Protein AF-A0A3G9G9C0-F1 (afdb_monomer)

Foldseek 3Di:
DDDDDDFAAEEEECLLVLVDDDPDDVDTPQVLVLLLLLVLLPHQYYEYEDAPPCPRAHLVSLLSSLVSCVVSVGFYEYEYALDPVRLVSCVVSLGQEYEHFDHDDSVDDDFRADPCVVCVVSVVVSCVVCVPGNYHYEYEHALDPVRLVSCLVSVNQEYEYACQLQQVQCPDLPLLSNQVSFVSNLVSLVVSVVSNHAYEYEHQDDLQRLLQVSLSVSHRYYYHYPNLVVVCVVPNSSNSSNSSVVSNVCRCHDCNPLVNLLVVQLVLLVPDDDDPCNVLSNVCSVPPSSPDDPPLSVSSCSCSVDDVVVLVCQLPPPDHPPSCCPRPSSVSSNVPPDPPDDPDPPDDDD

Secondary structure (DSSP, 8-state):
---S----EEEEE-TTTTTSPPSSTT----HHHHHHHHHHTT-SEEEEE--S-TTSS-HHHHHHHHHHHHHTT-EEEEEE-S-HHHHHHHHHTT-SEEEE-----TTS-------HHHHHHHHHHHHHHTTTS--EEEEEE-S-HHHHHHHHHTT--EEEEE-HHHHHHHHSS-HHHHHHHHHHHHHHHHHHHHTT-EEEEESS--HHHHHHHHHTS--SEEEE-GGGHHHHHHH-HHHHHHHHHHHHHTTTSGGGSHHHHHHHHHHHHHTS-S-TTHHHHHHHHHHTGGG--TTHHHHHHHHHHS-HHHHHHHHH-SS--TTGGG-HHHHHHHHT------PPP-----

Mean predicted aligned error: 6.78 Å

Organism: NCBI:txid78587

Solvent-accessible surface area (backbone atoms only — not comparable to full-atom values): 19208 Å² total; per-residue (Å²): 133,85,74,83,87,70,74,67,40,39,28,41,35,50,55,57,57,48,68,48,78,39,93,50,93,91,44,66,65,63,55,35,62,50,42,51,34,39,42,75,14,62,35,52,23,40,29,42,64,62,46,91,72,62,84,62,64,51,74,66,48,51,53,46,30,35,50,50,22,57,77,69,74,34,37,29,31,36,34,27,39,74,49,67,66,52,49,50,51,43,57,75,61,63,33,43,29,40,34,37,25,42,87,54,55,90,94,47,97,63,81,41,42,43,63,55,90,86,40,45,75,44,51,53,49,51,51,60,74,42,64,90,48,90,42,47,66,28,42,24,25,54,82,43,69,68,51,51,54,48,32,57,76,70,70,51,48,35,33,26,33,45,29,47,66,43,32,57,26,61,74,40,90,49,60,50,56,25,36,52,43,46,44,49,51,57,50,50,32,48,52,40,45,76,72,65,26,48,34,30,38,33,37,68,58,48,60,75,53,41,23,65,54,45,50,67,70,42,45,53,33,39,45,44,35,66,64,48,47,70,48,20,73,74,66,34,53,27,55,38,38,31,50,42,48,50,36,41,71,38,30,55,35,74,78,50,14,66,69,48,48,45,48,54,50,40,51,53,55,70,70,51,69,98,51,101,52,44,72,59,50,53,47,40,47,71,75,48,43,84,76,51,49,81,50,51,38,58,44,47,53,55,53,65,73,44,63,63,68,59,50,48,50,56,50,68,39,92,74,64,60,74,65,50,61,72,35,60,65,49,43,51,59,48,70,65,57,73,94,81,72,81,77,74,79,82,75,83,76,133

Radius of gyration: 24.32 Å; Cα contacts (8 Å, |Δi|>4): 537; chains: 1; bounding box: 68×65×72 Å

Structure (mmCIF, N/CA/C/O backbone):
data_AF-A0A3G9G9C0-F1
#
_entry.id   AF-A0A3G9G9C0-F1
#
loop_
_atom_site.group_PDB
_atom_site.id
_atom_site.type_symbol
_atom_site.label_atom_id
_atom_site.label_alt_id
_atom_site.label_comp_id
_atom_site.label_asym_id
_atom_site.label_entity_id
_atom_site.label_seq_id
_atom_site.pdbx_PDB_ins_code
_atom_site.Cartn_x
_atom_site.Cartn_y
_atom_site.Cartn_z
_atom_site.occupancy
_atom_site.B_iso_or_equiv
_atom_site.auth_seq_id
_atom_site.auth_comp_id
_atom_site.auth_asym_id
_atom_site.auth_atom_id
_atom_site.pdbx_PDB_model_num
ATOM 1 N N . MET A 1 1 ? -22.686 -6.963 1.842 1.00 27.16 1 MET A N 1
ATOM 2 C CA . MET A 1 1 ? -22.403 -6.788 0.399 1.00 27.16 1 MET A CA 1
ATOM 3 C C . MET A 1 1 ? -21.892 -5.370 0.196 1.00 27.16 1 MET A C 1
ATOM 5 O O . MET A 1 1 ? -22.683 -4.443 0.259 1.00 27.16 1 MET A O 1
ATOM 9 N N . LEU A 1 2 ? -20.578 -5.187 0.050 1.00 35.69 2 LEU A N 1
ATOM 10 C CA . LEU A 1 2 ? -19.998 -3.887 -0.306 1.00 35.69 2 LEU A CA 1
ATOM 11 C C . LEU A 1 2 ? -20.370 -3.577 -1.767 1.00 35.69 2 LEU A C 1
ATOM 13 O O . LEU A 1 2 ? -20.252 -4.456 -2.622 1.00 35.69 2 LEU A O 1
ATOM 17 N N . GLY A 1 3 ? -20.880 -2.369 -2.018 1.00 30.88 3 GLY A N 1
ATOM 18 C CA . GLY A 1 3 ? -21.363 -1.898 -3.320 1.00 30.88 3 GLY A CA 1
ATOM 19 C C . GLY A 1 3 ? -20.301 -1.874 -4.438 1.00 30.88 3 GLY A C 1
ATOM 20 O O . GLY A 1 3 ? -19.167 -2.321 -4.245 1.00 30.88 3 GLY A O 1
ATOM 21 N N . PRO A 1 4 ? -20.660 -1.385 -5.642 1.00 34.81 4 PRO A N 1
ATOM 22 C CA . PRO A 1 4 ? -19.834 -1.505 -6.841 1.00 34.81 4 PRO A CA 1
ATOM 23 C C . PRO A 1 4 ? -18.452 -0.869 -6.644 1.00 34.81 4 PRO A C 1
ATOM 25 O O . PRO A 1 4 ? -18.321 0.188 -6.037 1.00 34.81 4 PRO A O 1
ATOM 28 N N . LYS A 1 5 ? -17.430 -1.561 -7.168 1.00 42.38 5 LYS A N 1
ATOM 29 C CA . LYS A 1 5 ? -15.985 -1.297 -7.045 1.00 42.38 5 LYS A CA 1
ATOM 30 C C . LYS A 1 5 ? -15.624 0.200 -7.046 1.00 42.38 5 LYS A C 1
ATOM 32 O O . LYS A 1 5 ? -15.360 0.777 -8.100 1.00 42.38 5 LYS A O 1
ATOM 37 N N . THR A 1 6 ? -15.499 0.789 -5.862 1.00 59.97 6 THR A N 1
ATOM 38 C CA . THR A 1 6 ? -14.667 1.974 -5.649 1.00 59.97 6 THR A CA 1
ATOM 39 C C . THR A 1 6 ? -13.199 1.532 -5.700 1.00 59.97 6 THR A C 1
ATOM 41 O O . THR A 1 6 ? -12.865 0.397 -5.346 1.00 59.97 6 THR A O 1
ATOM 44 N N . GLY A 1 7 ? -12.324 2.368 -6.268 1.00 73.88 7 GLY A N 1
ATOM 45 C CA . GLY A 1 7 ? -10.889 2.078 -6.377 1.00 73.88 7 GLY A CA 1
ATOM 46 C C . GLY A 1 7 ? -10.222 1.862 -5.009 1.00 73.88 7 GLY A C 1
ATOM 47 O O . GLY A 1 7 ? -10.878 1.984 -3.975 1.00 73.88 7 GLY A O 1
ATOM 48 N N . PRO A 1 8 ? -8.918 1.544 -4.966 1.00 89.25 8 PRO A N 1
ATOM 49 C CA . PRO A 1 8 ? -8.231 1.333 -3.698 1.00 89.25 8 PRO A CA 1
ATOM 50 C C . PRO A 1 8 ? -8.322 2.579 -2.804 1.00 89.25 8 PRO A C 1
ATOM 52 O O . PRO A 1 8 ? -8.108 3.710 -3.263 1.00 89.25 8 PRO A O 1
ATOM 55 N N . ARG A 1 9 ? -8.633 2.358 -1.528 1.00 95.12 9 ARG A N 1
ATOM 56 C CA . ARG A 1 9 ? -8.743 3.384 -0.484 1.00 95.12 9 ARG A CA 1
ATOM 57 C C . ARG A 1 9 ? -7.366 3.750 0.064 1.00 95.12 9 ARG A C 1
ATOM 59 O O . ARG A 1 9 ? -6.438 2.942 0.010 1.00 95.12 9 ARG A O 1
ATOM 66 N N . LEU A 1 10 ? -7.234 4.944 0.614 1.00 96.88 10 LEU A N 1
ATOM 67 C CA . LEU A 1 10 ? -6.046 5.425 1.306 1.00 96.88 10 LEU A CA 1
ATOM 68 C C . LEU A 1 10 ? -6.427 5.808 2.734 1.00 96.88 10 LEU A C 1
ATOM 70 O O . LEU A 1 10 ? -7.354 6.590 2.930 1.00 96.88 10 LEU A O 1
ATOM 74 N N . ALA A 1 11 ? -5.680 5.308 3.713 1.00 97.19 11 ALA A N 1
ATOM 75 C CA . ALA A 1 11 ? -5.666 5.883 5.049 1.00 97.19 11 ALA A CA 1
ATOM 76 C C . ALA A 1 11 ? -4.267 6.395 5.382 1.00 97.19 11 ALA A C 1
ATOM 78 O O . ALA A 1 11 ? -3.264 5.778 5.005 1.00 97.19 11 ALA A O 1
ATOM 79 N N . VAL A 1 12 ? -4.198 7.528 6.079 1.00 96.56 12 VAL A N 1
ATOM 80 C CA . VAL A 1 12 ? -2.926 8.179 6.411 1.00 96.56 12 VAL A CA 1
ATOM 81 C C . VAL A 1 12 ? -2.714 8.182 7.915 1.00 96.56 12 VAL A C 1
ATOM 83 O O . VAL A 1 12 ? -3.573 8.637 8.662 1.00 96.56 12 VAL A O 1
ATOM 86 N N . SER A 1 13 ? -1.567 7.669 8.353 1.00 93.38 13 SER A N 1
ATOM 87 C CA . SER A 1 13 ? -1.166 7.668 9.754 1.00 93.38 13 SER A CA 1
ATOM 88 C C . SER A 1 13 ? -0.512 8.988 10.149 1.00 93.38 13 SER A C 1
ATOM 90 O O . SER A 1 13 ? 0.423 9.439 9.481 1.00 93.38 13 SER A O 1
ATOM 92 N N . LEU A 1 14 ? -0.981 9.574 11.254 1.00 91.56 14 LEU A N 1
ATOM 93 C CA . LEU A 1 14 ? -0.438 10.811 11.835 1.00 91.56 14 LEU A CA 1
ATOM 94 C C . LEU A 1 14 ? 0.584 10.560 12.955 1.00 91.56 14 LEU A C 1
ATOM 96 O O . LEU A 1 14 ? 1.112 11.510 13.524 1.00 91.56 14 LEU A O 1
ATOM 100 N N . GLU A 1 15 ? 0.921 9.300 13.244 1.00 84.75 15 GLU A N 1
ATOM 101 C CA . GLU A 1 15 ? 1.865 8.931 14.313 1.00 84.75 15 GLU A CA 1
ATOM 102 C C . GLU A 1 15 ? 3.210 9.666 14.189 1.00 84.75 15 GLU A C 1
ATOM 104 O O . GLU A 1 15 ? 3.774 10.133 15.172 1.00 84.75 15 GLU A O 1
ATOM 109 N N . SER A 1 16 ? 3.725 9.817 12.965 1.00 83.19 16 SER A N 1
ATOM 110 C CA . SER A 1 16 ? 4.995 10.516 12.745 1.00 83.19 16 SER A CA 1
ATOM 111 C C . SER A 1 16 ? 4.901 12.033 12.877 1.00 83.19 16 SER A C 1
ATOM 113 O O . SER A 1 16 ? 5.918 12.665 13.134 1.00 83.19 16 SER A O 1
ATOM 115 N N . ALA A 1 17 ? 3.711 12.615 12.721 1.00 83.50 17 ALA A N 1
ATOM 116 C CA . ALA A 1 17 ? 3.504 14.036 12.975 1.00 83.50 17 ALA A CA 1
ATOM 117 C C . ALA A 1 17 ? 3.470 14.325 14.482 1.00 83.50 17 ALA A C 1
ATOM 119 O O . ALA A 1 17 ? 4.012 15.336 14.911 1.00 83.50 17 ALA A O 1
ATOM 120 N N . ALA A 1 18 ? 2.938 13.398 15.286 1.00 81.50 18 ALA A N 1
ATOM 121 C CA . ALA A 1 18 ? 2.958 13.488 16.749 1.00 81.50 18 ALA A CA 1
ATOM 122 C C . ALA A 1 18 ? 4.376 13.416 17.354 1.00 81.50 18 ALA A C 1
ATOM 124 O O . ALA A 1 18 ? 4.580 13.797 18.501 1.00 81.50 18 ALA A O 1
ATOM 125 N N . LEU A 1 19 ? 5.369 12.939 16.591 1.00 78.06 19 LEU A N 1
ATOM 126 C CA . LEU A 1 19 ? 6.783 12.968 16.988 1.00 78.06 19 LEU A CA 1
ATOM 127 C C . LEU A 1 19 ? 7.438 14.346 16.825 1.00 78.06 19 LEU A C 1
ATOM 129 O O . LEU A 1 19 ? 8.553 14.542 17.313 1.00 78.06 19 LEU A O 1
ATOM 133 N N . LEU A 1 20 ? 6.812 15.270 16.092 1.00 77.38 20 LEU A N 1
ATOM 134 C CA . LEU A 1 20 ? 7.374 16.600 15.897 1.00 77.38 20 LEU A CA 1
ATOM 135 C C . LEU A 1 20 ? 7.216 17.399 17.198 1.00 77.38 20 LEU A C 1
ATOM 137 O O . LEU A 1 20 ? 6.105 17.477 17.725 1.00 77.38 20 LEU A O 1
ATOM 141 N N . PRO A 1 21 ? 8.299 17.993 17.729 1.00 65.50 21 PRO A N 1
ATOM 142 C CA . PRO A 1 21 ? 8.193 18.822 18.919 1.00 65.50 21 PRO A CA 1
ATOM 143 C C . PRO A 1 21 ? 7.336 20.054 18.611 1.00 65.50 21 PRO A C 1
ATOM 145 O O . PRO A 1 21 ? 7.448 20.636 17.529 1.00 65.50 21 PRO A O 1
ATOM 148 N N . GLY A 1 22 ? 6.525 20.493 19.575 1.00 60.62 22 GLY A N 1
ATOM 149 C CA . GLY A 1 22 ? 6.050 21.872 19.562 1.00 60.62 22 GLY A CA 1
ATOM 150 C C . GLY A 1 22 ? 7.242 22.818 19.655 1.00 60.62 22 GLY A C 1
ATOM 151 O O . GLY A 1 22 ? 8.207 22.547 20.373 1.00 60.62 22 GLY A O 1
ATOM 152 N N . LEU A 1 23 ? 7.212 23.906 18.887 1.00 59.28 23 LEU A N 1
ATOM 153 C CA . LEU A 1 23 ? 8.282 24.904 18.920 1.00 59.28 23 LEU A CA 1
ATOM 154 C C . LEU A 1 23 ? 8.144 25.838 20.136 1.00 59.28 23 LEU A C 1
ATOM 156 O O . LEU A 1 23 ? 9.146 26.402 20.576 1.00 59.28 23 LEU A O 1
ATOM 160 N N . GLY A 1 24 ? 6.941 25.966 20.711 1.00 62.25 24 GLY A N 1
ATOM 161 C CA . GLY A 1 24 ? 6.685 26.631 21.989 1.00 62.25 24 GLY A CA 1
ATOM 162 C C . GLY A 1 24 ? 6.636 25.685 23.197 1.00 62.25 24 GLY A C 1
ATOM 163 O O . GLY A 1 24 ? 6.393 24.482 23.084 1.00 62.25 24 GLY A O 1
ATOM 164 N N . ILE A 1 25 ? 6.840 26.243 24.396 1.00 57.56 25 ILE A N 1
ATOM 165 C CA . ILE A 1 25 ? 6.683 25.508 25.661 1.00 57.56 25 ILE A CA 1
ATOM 166 C C . ILE A 1 25 ? 5.217 25.089 25.809 1.00 57.56 25 ILE A C 1
ATOM 168 O O . ILE A 1 25 ? 4.337 25.940 25.901 1.00 57.56 25 ILE A O 1
ATOM 172 N N . GLY A 1 26 ? 4.968 23.780 25.869 1.00 64.19 26 GLY A N 1
ATOM 173 C CA . GLY A 1 26 ? 3.618 23.227 26.018 1.00 64.19 26 GLY A CA 1
ATOM 174 C C . GLY A 1 26 ? 2.794 23.205 24.728 1.00 64.19 26 GLY A C 1
ATOM 175 O O . GLY A 1 26 ? 1.633 22.807 24.771 1.00 64.19 26 GLY A O 1
ATOM 176 N N . GLU A 1 27 ? 3.372 23.592 23.589 1.00 68.81 27 GLU A N 1
ATOM 177 C CA . GLU A 1 27 ? 2.723 23.413 22.294 1.00 68.81 27 GLU A CA 1
ATOM 178 C C . GLU A 1 27 ? 2.872 21.963 21.828 1.00 68.81 27 GLU A C 1
ATOM 180 O O . GLU A 1 27 ? 3.912 21.325 21.995 1.00 68.81 27 GLU A O 1
ATOM 185 N N . THR A 1 28 ? 1.816 21.439 21.221 1.00 69.19 28 THR A N 1
ATOM 186 C CA . THR A 1 28 ? 1.818 20.154 20.525 1.00 69.19 28 THR A CA 1
ATOM 187 C C . THR A 1 28 ? 1.234 20.365 19.138 1.00 69.19 28 THR A C 1
ATOM 189 O O . THR A 1 28 ? 0.539 21.350 18.874 1.00 69.19 28 THR A O 1
ATOM 192 N N . VAL A 1 29 ? 1.554 19.463 18.217 1.00 82.88 29 VAL A N 1
ATOM 193 C CA . VAL A 1 29 ? 0.946 19.483 16.890 1.00 82.88 29 VAL A CA 1
ATOM 194 C C . VAL A 1 29 ? -0.535 19.133 17.027 1.00 82.88 29 VAL A C 1
ATOM 196 O O . VAL A 1 29 ? -0.867 18.048 17.496 1.00 82.88 29 VAL A O 1
ATOM 199 N N . ASP A 1 30 ? -1.424 20.021 16.576 1.00 89.38 30 ASP A N 1
ATOM 200 C CA . ASP A 1 30 ? -2.863 19.750 16.549 1.00 89.38 30 ASP A CA 1
ATOM 201 C C . ASP A 1 30 ? -3.184 18.653 15.520 1.00 89.38 30 ASP A C 1
ATOM 203 O O . ASP A 1 30 ? -3.312 18.891 14.312 1.00 89.38 30 ASP A O 1
ATOM 207 N N . LEU A 1 31 ? -3.318 17.420 16.012 1.00 92.06 31 LEU A N 1
ATOM 208 C CA . LEU A 1 31 ? -3.608 16.256 15.178 1.00 92.06 31 LEU A CA 1
ATOM 209 C C . LEU A 1 31 ? -4.992 16.323 14.530 1.00 92.06 31 LEU A C 1
ATOM 211 O O . LEU A 1 31 ? -5.178 15.730 13.468 1.00 92.06 31 LEU A O 1
ATOM 215 N N . SER A 1 32 ? -5.946 17.048 15.117 1.00 94.88 32 SER A N 1
ATOM 216 C CA . SER A 1 32 ? -7.282 17.209 14.539 1.00 94.88 32 SER A CA 1
ATOM 217 C C . SER A 1 32 ? -7.239 18.088 13.290 1.00 94.88 32 SER A C 1
ATOM 219 O O . SER A 1 32 ? -7.826 17.738 12.264 1.00 94.88 32 SER A O 1
ATOM 221 N N . HIS A 1 33 ? -6.423 19.147 13.314 1.00 94.94 33 HIS A N 1
ATOM 222 C CA . HIS A 1 33 ? -6.155 19.953 12.128 1.00 94.94 33 HIS A CA 1
ATOM 223 C C . HIS A 1 33 ? -5.465 19.127 11.038 1.00 94.94 33 HIS A C 1
ATOM 225 O O . HIS A 1 33 ? -5.839 19.194 9.868 1.00 94.94 33 HIS A O 1
ATOM 231 N N . LEU A 1 34 ? -4.473 18.306 11.401 1.00 95.62 34 LEU A N 1
ATOM 232 C CA . LEU A 1 34 ? -3.808 17.427 10.434 1.00 95.62 34 LEU A CA 1
ATOM 233 C C . LEU A 1 34 ? -4.744 16.356 9.863 1.00 95.62 34 LEU A C 1
ATOM 235 O O . LEU A 1 34 ? -4.639 16.038 8.677 1.00 95.62 34 LEU A O 1
ATOM 239 N N . ALA A 1 35 ? -5.663 15.823 10.670 1.00 97.62 35 ALA A N 1
ATOM 240 C CA . ALA A 1 35 ? -6.693 14.893 10.220 1.00 97.62 35 ALA A CA 1
ATOM 241 C C . ALA A 1 35 ? -7.580 15.534 9.144 1.00 97.62 35 ALA A C 1
ATOM 243 O O . ALA A 1 35 ? -7.796 14.925 8.096 1.00 97.62 35 ALA A O 1
ATOM 244 N N . ASP A 1 36 ? -8.004 16.786 9.337 1.00 98.00 36 ASP A N 1
ATOM 245 C CA . ASP A 1 36 ? -8.760 17.519 8.317 1.00 98.00 36 ASP A CA 1
ATOM 246 C C . ASP A 1 36 ? -7.937 17.707 7.029 1.00 98.00 36 ASP A C 1
ATOM 248 O O . ASP A 1 36 ? -8.421 17.394 5.941 1.00 98.00 36 ASP A O 1
ATOM 252 N N . ARG A 1 37 ? -6.646 18.066 7.128 1.00 98.00 37 ARG A N 1
ATOM 253 C CA . ARG A 1 37 ? -5.748 18.173 5.953 1.00 98.00 37 ARG A CA 1
ATOM 254 C C . ARG A 1 37 ? -5.560 16.854 5.210 1.00 98.00 37 ARG A C 1
ATOM 256 O O . ARG A 1 37 ? -5.501 16.848 3.980 1.00 98.00 37 ARG A O 1
ATOM 263 N N . VAL A 1 38 ? -5.473 15.736 5.926 1.00 98.19 38 VAL A N 1
ATOM 264 C CA . VAL A 1 38 ? -5.439 14.395 5.324 1.00 98.19 38 VAL A CA 1
ATOM 265 C C . VAL A 1 38 ? -6.719 14.126 4.530 1.00 98.19 38 VAL A C 1
ATOM 267 O O . VAL A 1 38 ? -6.663 13.632 3.401 1.00 98.19 38 VAL A O 1
ATOM 270 N N . ILE A 1 39 ? -7.872 14.473 5.098 1.00 98.31 39 ILE A N 1
ATOM 271 C CA . ILE A 1 39 ? -9.178 14.259 4.474 1.00 98.31 39 ILE A CA 1
ATOM 272 C C . ILE A 1 39 ? -9.371 15.173 3.257 1.00 98.31 39 ILE A C 1
ATOM 274 O O . ILE A 1 39 ? -9.850 14.711 2.221 1.00 98.31 39 ILE A O 1
ATOM 278 N N . GLU A 1 40 ? -8.967 16.443 3.340 1.00 98.06 40 GLU A N 1
ATOM 279 C CA . GLU A 1 40 ? -8.958 17.381 2.208 1.00 98.06 40 GLU A CA 1
ATOM 280 C C . GLU A 1 40 ? -8.096 16.881 1.042 1.00 98.06 40 GLU A C 1
ATOM 282 O O . GLU A 1 40 ? -8.474 17.040 -0.120 1.00 98.06 40 GLU A O 1
ATOM 287 N N . GLY A 1 41 ? -6.974 16.220 1.342 1.00 97.31 41 GLY A N 1
ATOM 288 C CA . GLY A 1 41 ? -6.131 15.558 0.345 1.00 97.31 41 GLY A CA 1
ATOM 289 C C . GLY A 1 41 ? -6.785 14.337 -0.319 1.00 97.31 41 GLY A C 1
ATOM 290 O O . GLY A 1 41 ? -6.237 13.776 -1.267 1.00 97.31 41 GLY A O 1
ATOM 291 N N . GLY A 1 42 ? -7.963 13.916 0.149 1.00 96.94 42 GLY A N 1
ATOM 292 C CA . GLY A 1 42 ? -8.762 12.848 -0.447 1.00 96.94 42 GLY A CA 1
ATOM 293 C C . GLY A 1 42 ? -8.508 11.458 0.132 1.00 96.94 42 GLY A C 1
ATOM 294 O O . GLY A 1 42 ? -8.872 10.471 -0.512 1.00 96.94 42 GLY A O 1
ATOM 295 N N . ALA A 1 43 ? -7.880 11.349 1.307 1.00 97.56 43 ALA A N 1
ATOM 296 C CA . ALA A 1 43 ? -7.824 10.082 2.028 1.00 97.56 43 ALA A CA 1
ATOM 297 C C . ALA A 1 43 ? -9.212 9.693 2.562 1.00 97.56 43 ALA A C 1
ATOM 299 O O . ALA A 1 43 ? -9.991 10.529 3.024 1.00 97.56 43 ALA A O 1
ATOM 300 N N . GLU A 1 44 ? -9.518 8.399 2.512 1.00 97.56 44 GLU A N 1
ATOM 301 C CA . GLU A 1 44 ? -10.761 7.836 3.032 1.00 97.56 44 GLU A CA 1
ATOM 302 C C . GLU A 1 44 ? -10.709 7.544 4.538 1.00 97.56 44 GLU A C 1
ATOM 304 O O . GLU A 1 44 ? -11.752 7.265 5.126 1.00 97.56 44 GLU A O 1
ATOM 309 N N . GLY A 1 45 ? -9.530 7.621 5.159 1.00 97.38 45 GLY A N 1
ATOM 310 C CA . GLY A 1 45 ? -9.389 7.470 6.601 1.00 97.38 45 GLY A CA 1
ATOM 311 C C . GLY A 1 45 ? -8.125 8.094 7.186 1.00 97.38 45 GLY A C 1
ATOM 312 O O . GLY A 1 45 ? -7.131 8.329 6.492 1.00 97.38 45 GLY A O 1
ATOM 313 N N . VAL A 1 46 ? -8.165 8.324 8.492 1.00 97.94 46 VAL A N 1
ATOM 314 C CA . VAL A 1 46 ? -7.034 8.790 9.302 1.00 97.94 46 VAL A CA 1
ATOM 315 C C . VAL A 1 46 ? -6.674 7.683 10.276 1.00 97.94 46 VAL A C 1
ATOM 317 O O . VAL A 1 46 ? -7.552 7.096 10.903 1.00 97.94 46 VAL A O 1
ATOM 320 N N . MET A 1 47 ? -5.388 7.365 10.383 1.00 95.75 47 MET A N 1
ATOM 321 C CA . MET A 1 47 ? -4.888 6.301 11.241 1.00 95.75 47 MET A CA 1
ATOM 322 C C . MET A 1 47 ? -4.082 6.859 12.415 1.00 95.75 47 MET A C 1
ATOM 324 O O . MET A 1 47 ? -3.217 7.714 12.235 1.00 95.75 47 MET A O 1
ATOM 328 N N . ILE A 1 48 ? -4.312 6.319 13.609 1.00 92.31 48 ILE A N 1
ATOM 329 C CA . ILE A 1 48 ? -3.470 6.553 14.786 1.00 92.31 48 ILE A CA 1
ATOM 330 C C . ILE A 1 48 ? -3.041 5.205 15.362 1.00 92.31 48 ILE A C 1
ATOM 332 O O . ILE A 1 48 ? -3.805 4.240 15.349 1.00 92.31 48 ILE A O 1
ATOM 336 N N . HIS A 1 49 ? -1.802 5.106 15.837 1.00 88.62 49 HIS A N 1
ATOM 337 C CA . HIS A 1 49 ? -1.353 3.931 16.576 1.00 88.62 49 HIS A CA 1
ATOM 338 C C . HIS A 1 49 ? -1.527 4.198 18.067 1.00 88.62 49 HIS A C 1
ATOM 340 O O . HIS A 1 49 ? -0.969 5.159 18.591 1.00 88.62 49 HIS A O 1
ATOM 346 N N . LEU A 1 50 ? -2.299 3.353 18.747 1.00 83.69 50 LEU A N 1
ATOM 347 C CA . LEU A 1 50 ? -2.366 3.364 20.201 1.00 83.69 50 LEU A CA 1
ATOM 348 C C . LEU A 1 50 ? -1.157 2.603 20.737 1.00 83.69 50 LEU A C 1
ATOM 350 O O . LEU A 1 50 ? -1.159 1.371 20.792 1.00 8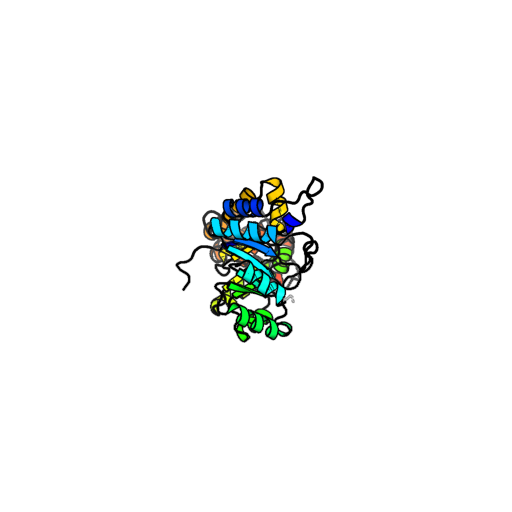3.69 50 LEU A O 1
ATOM 354 N N . THR A 1 51 ? -0.121 3.350 21.098 1.00 70.94 51 THR A N 1
ATOM 355 C CA . THR A 1 51 ? 1.037 2.822 21.815 1.00 70.94 51 THR A CA 1
ATOM 356 C C . THR A 1 51 ? 0.768 2.830 23.315 1.00 70.94 51 THR A C 1
ATOM 358 O O . THR A 1 51 ? 0.088 3.717 23.835 1.00 70.94 51 THR A O 1
ATOM 361 N N . SER A 1 52 ? 1.334 1.852 24.015 1.00 63.69 52 SER A N 1
ATOM 362 C CA . SER A 1 52 ? 1.381 1.817 25.486 1.00 63.69 52 SER A CA 1
ATOM 363 C C . SER A 1 52 ? 2.231 2.954 26.070 1.00 63.69 52 SER A C 1
ATOM 365 O O . SER A 1 52 ? 2.064 3.345 27.222 1.00 63.69 52 SER A O 1
ATOM 367 N N . ASP A 1 53 ? 3.119 3.529 25.255 1.00 58.69 53 ASP A N 1
ATOM 368 C CA . ASP A 1 53 ? 3.834 4.760 25.571 1.00 58.69 53 ASP A CA 1
ATOM 369 C C . ASP A 1 53 ? 2.891 5.953 25.328 1.00 58.69 53 ASP A C 1
ATOM 371 O O . ASP A 1 53 ? 2.793 6.480 24.218 1.00 58.69 53 ASP A O 1
ATOM 375 N N . HIS A 1 54 ? 2.126 6.333 26.355 1.00 53.44 54 HIS A N 1
ATOM 376 C CA . HIS A 1 54 ? 1.097 7.387 26.323 1.00 53.44 54 HIS A CA 1
ATOM 377 C C . HIS A 1 54 ? 1.643 8.813 26.070 1.00 53.44 54 HIS A C 1
ATOM 379 O O . HIS A 1 54 ? 0.904 9.786 26.193 1.00 53.44 54 HIS A O 1
ATOM 385 N N . GLY A 1 55 ? 2.936 8.963 25.770 1.00 58.09 55 GLY A N 1
ATOM 386 C CA . GLY A 1 55 ? 3.653 10.235 25.876 1.00 58.09 55 GLY A CA 1
ATOM 387 C C . GLY A 1 55 ? 3.466 11.237 24.732 1.00 58.09 55 GLY A C 1
ATOM 388 O O . GLY A 1 55 ? 3.818 12.395 24.921 1.00 58.09 55 GLY A O 1
ATOM 389 N N . LEU A 1 56 ? 2.952 10.830 23.563 1.00 73.19 56 LEU A N 1
ATOM 390 C CA . LEU A 1 56 ? 2.911 11.703 22.370 1.00 73.19 56 LEU A CA 1
ATOM 391 C C . LEU A 1 56 ? 1.507 12.044 21.862 1.00 73.19 56 LEU A C 1
ATOM 393 O O . LEU A 1 56 ? 1.343 13.055 21.191 1.00 73.19 56 LEU A O 1
ATOM 397 N N . ILE A 1 57 ? 0.510 11.199 22.136 1.00 83.69 57 ILE A N 1
ATOM 398 C CA . ILE A 1 57 ? -0.870 11.385 21.670 1.00 83.69 57 ILE A CA 1
ATOM 399 C C . ILE A 1 57 ? -1.803 11.166 22.857 1.00 83.69 57 ILE A C 1
ATOM 401 O O . ILE A 1 57 ? -1.889 10.054 23.388 1.00 83.69 57 ILE A O 1
ATOM 405 N N . SER A 1 58 ? -2.493 12.226 23.274 1.00 86.06 58 SER A N 1
ATOM 406 C CA . SER A 1 58 ? -3.410 12.186 24.414 1.00 86.06 58 SER A CA 1
ATOM 407 C C . SER A 1 58 ? -4.772 11.580 24.045 1.00 86.06 58 SER A C 1
ATOM 409 O O . SER A 1 58 ? -5.129 11.453 22.873 1.00 86.06 58 SER A O 1
ATOM 411 N N . ASP A 1 59 ? -5.570 11.217 25.056 1.00 88.00 59 ASP A N 1
ATOM 412 C CA . ASP A 1 59 ? -6.980 10.845 24.849 1.00 88.00 59 ASP A CA 1
ATOM 413 C C . ASP A 1 59 ? -7.793 11.971 24.204 1.00 88.00 59 ASP A C 1
ATOM 415 O O . ASP A 1 59 ? -8.688 11.709 23.399 1.00 88.00 59 ASP A O 1
ATOM 419 N N . GLU A 1 60 ? -7.465 13.222 24.527 1.00 89.56 60 GLU A N 1
ATOM 420 C CA . GLU A 1 60 ? -8.137 14.380 23.953 1.00 89.56 60 GLU A CA 1
ATOM 421 C C . GLU A 1 60 ? -7.818 14.525 22.460 1.00 89.56 60 GLU A C 1
ATOM 423 O O . GLU A 1 60 ? -8.728 14.748 21.661 1.00 89.56 60 GLU A O 1
ATOM 428 N N . ASP A 1 61 ? -6.565 14.303 22.052 1.00 90.56 61 ASP A N 1
ATOM 429 C CA . ASP A 1 61 ? -6.182 14.309 20.635 1.00 90.56 61 ASP A CA 1
ATOM 430 C C . ASP A 1 61 ? -6.934 13.232 19.850 1.00 90.56 61 ASP A C 1
ATOM 432 O O . ASP A 1 61 ? -7.468 13.499 18.772 1.00 90.56 61 ASP A O 1
ATOM 436 N N . LEU A 1 62 ? -7.030 12.020 20.409 1.00 92.75 62 LEU A N 1
ATOM 437 C CA . LEU A 1 62 ? -7.786 10.922 19.801 1.00 92.75 62 LEU A CA 1
ATOM 438 C C . LEU A 1 62 ? -9.265 11.277 19.641 1.00 92.75 62 LEU A C 1
ATOM 440 O O . LEU A 1 62 ? -9.830 11.044 18.572 1.00 92.75 62 LEU A O 1
ATOM 444 N N . ALA A 1 63 ? -9.884 11.856 20.672 1.00 94.56 63 ALA A N 1
ATOM 445 C CA . ALA A 1 63 ? -11.284 12.266 20.630 1.00 94.56 63 ALA A CA 1
ATOM 446 C C . ALA A 1 63 ? -11.533 13.356 19.576 1.00 94.56 63 ALA A C 1
ATOM 448 O O . ALA A 1 63 ? -12.507 13.270 18.826 1.00 94.56 63 ALA A O 1
ATOM 449 N N . ARG A 1 64 ? -10.637 14.346 19.462 1.00 96.12 64 ARG A N 1
ATOM 450 C CA . ARG A 1 64 ? -10.740 15.402 18.441 1.00 96.12 64 ARG A CA 1
ATOM 451 C C . ARG A 1 64 ? -10.552 14.850 17.026 1.00 96.12 64 ARG A C 1
ATOM 453 O O . ARG A 1 64 ? -11.325 15.195 16.137 1.00 96.12 64 ARG A O 1
ATOM 460 N N . VAL A 1 65 ? -9.578 13.962 16.803 1.00 96.88 65 VAL A N 1
ATOM 461 C CA . VAL A 1 65 ? -9.384 13.307 15.494 1.00 96.88 65 VAL A CA 1
ATOM 462 C C . VAL A 1 65 ? -10.602 12.459 15.118 1.00 96.88 65 VAL A C 1
ATOM 464 O O . VAL A 1 65 ? -11.059 12.527 13.975 1.00 96.88 65 VAL A O 1
ATOM 467 N N . ALA A 1 66 ? -11.156 11.698 16.066 1.00 97.56 66 ALA A N 1
ATOM 468 C CA . ALA A 1 66 ? -12.368 10.910 15.850 1.00 97.56 66 ALA A CA 1
ATOM 469 C C . ALA A 1 66 ? -13.568 11.800 15.483 1.00 97.56 66 ALA A C 1
ATOM 471 O O . ALA A 1 66 ? -14.299 11.482 14.544 1.00 97.56 66 ALA A O 1
ATOM 472 N N . ALA A 1 67 ? -13.737 12.941 16.165 1.00 98.00 67 ALA A N 1
ATOM 473 C CA . ALA A 1 67 ? -14.783 13.914 15.856 1.00 98.00 67 ALA A CA 1
ATOM 474 C C . ALA A 1 67 ? -14.646 14.468 14.429 1.00 98.00 67 ALA A C 1
ATOM 476 O O . ALA A 1 67 ? -15.606 14.399 13.663 1.00 98.00 67 ALA A O 1
ATOM 477 N N . VAL A 1 68 ? -13.443 14.902 14.031 1.00 98.31 68 VAL A N 1
ATOM 478 C CA . VAL A 1 68 ? -13.168 15.369 12.659 1.00 98.31 68 VAL A CA 1
ATOM 479 C C . VAL A 1 68 ? -13.492 14.283 11.630 1.00 98.31 68 VAL A C 1
ATOM 481 O O . VAL A 1 68 ? -14.171 14.549 10.640 1.00 98.31 68 VAL A O 1
ATOM 484 N N . CYS A 1 69 ? -13.060 13.038 11.853 1.00 98.31 69 CYS A N 1
ATOM 485 C CA . CYS A 1 69 ? -13.358 11.932 10.937 1.00 98.31 69 CYS A CA 1
ATOM 486 C C . CYS A 1 69 ? -14.871 11.693 10.804 1.00 98.31 69 CYS A C 1
ATOM 488 O O . CYS A 1 69 ? -15.382 11.593 9.685 1.00 98.31 69 CYS A O 1
ATOM 490 N N . SER A 1 70 ? -15.594 11.688 11.928 1.00 97.69 70 SER A N 1
ATOM 491 C CA . SER A 1 70 ? -17.051 11.525 11.968 1.00 97.69 70 SER A CA 1
ATOM 492 C C . SER A 1 70 ? -17.778 12.650 11.225 1.00 97.69 70 SER A C 1
ATOM 494 O O . SER A 1 70 ? -18.638 12.377 10.387 1.00 97.69 70 SER A O 1
ATOM 496 N N . GLU A 1 71 ? -17.431 13.912 11.489 1.00 97.94 71 GLU A N 1
ATOM 497 C CA . GLU A 1 71 ? -18.031 15.085 10.833 1.00 97.94 71 GLU A CA 1
ATOM 498 C C . GLU A 1 71 ? -17.820 15.067 9.317 1.00 97.94 71 GLU A C 1
ATOM 500 O O . GLU A 1 71 ? -18.706 15.432 8.542 1.00 97.94 71 GLU A O 1
ATOM 505 N N . ARG A 1 72 ? -16.650 14.597 8.879 1.00 97.94 72 ARG A N 1
ATOM 506 C CA . ARG A 1 72 ? -16.265 14.529 7.466 1.00 97.94 72 ARG A CA 1
ATOM 507 C C . ARG A 1 72 ? -16.678 13.225 6.779 1.00 97.94 72 ARG A C 1
ATOM 509 O O . ARG A 1 72 ? -16.395 13.067 5.589 1.00 97.94 72 ARG A O 1
ATOM 516 N N . GLN A 1 73 ? -17.337 12.308 7.493 1.00 97.19 73 GLN A N 1
ATOM 517 C CA . GLN A 1 73 ? -17.744 10.984 7.004 1.00 97.19 73 GLN A CA 1
ATOM 518 C C . GLN A 1 73 ? -16.559 10.176 6.440 1.00 97.19 73 GLN A C 1
ATOM 520 O O . GLN A 1 73 ? -16.572 9.697 5.296 1.00 97.19 73 GLN A O 1
ATOM 525 N N . ARG A 1 74 ? -15.492 10.077 7.238 1.00 98.00 74 ARG A N 1
ATOM 526 C CA . ARG A 1 74 ? -14.253 9.343 6.941 1.00 98.00 74 ARG A CA 1
ATOM 527 C C . ARG A 1 74 ? -13.915 8.376 8.062 1.00 98.00 74 ARG A C 1
ATOM 529 O O . ARG A 1 74 ? -14.311 8.596 9.198 1.00 98.00 74 ARG A O 1
ATOM 536 N N . ASP A 1 75 ? -13.153 7.336 7.730 1.00 98.19 75 ASP A N 1
ATOM 537 C CA . ASP A 1 75 ? -12.831 6.281 8.686 1.00 98.19 75 ASP A CA 1
ATOM 538 C C . ASP A 1 75 ? -11.800 6.769 9.710 1.00 98.19 75 ASP A C 1
ATOM 540 O O . ASP A 1 75 ? -10.670 7.124 9.355 1.00 98.19 75 ASP A O 1
ATOM 544 N N . PHE A 1 76 ? -12.138 6.668 10.988 1.00 98.19 76 PHE A N 1
ATOM 545 C CA . PHE A 1 76 ? -11.176 6.712 12.074 1.00 98.19 76 PHE A CA 1
ATOM 546 C C . PHE A 1 76 ? -10.577 5.316 12.288 1.00 98.19 76 PHE A C 1
ATOM 548 O O . PHE A 1 76 ? -11.234 4.379 12.744 1.00 98.19 76 PHE A O 1
ATOM 555 N N . CYS A 1 77 ? -9.311 5.155 11.910 1.00 97.88 77 CYS A N 1
ATOM 556 C CA . CYS A 1 77 ? -8.588 3.891 11.972 1.00 97.88 77 CYS A CA 1
ATOM 557 C C . CYS A 1 77 ? -7.639 3.870 13.175 1.00 97.88 77 CYS A C 1
ATOM 559 O O . CYS A 1 77 ? -6.824 4.775 13.350 1.00 97.88 77 CYS A O 1
ATOM 561 N N . LEU A 1 78 ? -7.649 2.789 13.949 1.00 95.56 78 LEU A N 1
ATOM 562 C CA . LEU A 1 78 ? -6.708 2.592 15.049 1.00 95.56 78 LEU A CA 1
ATOM 563 C C . LEU A 1 78 ? -5.854 1.351 14.827 1.00 95.56 78 LEU A C 1
ATOM 565 O O . LEU A 1 78 ? -6.372 0.275 14.540 1.00 95.56 78 LEU A O 1
ATOM 569 N N . ARG A 1 79 ? -4.539 1.478 14.996 1.00 93.69 79 ARG A N 1
ATOM 570 C CA . ARG A 1 79 ? -3.655 0.322 15.181 1.00 93.69 79 ARG A CA 1
ATOM 571 C C . ARG A 1 79 ? -3.461 0.093 16.670 1.00 93.69 79 ARG A C 1
ATOM 573 O O . ARG A 1 79 ? -3.120 1.025 17.389 1.00 93.69 79 ARG A O 1
ATOM 580 N N . VAL A 1 80 ? -3.681 -1.134 17.119 1.00 93.31 80 VAL A N 1
ATOM 581 C CA . VAL A 1 80 ? -3.657 -1.511 18.536 1.00 93.31 80 VAL A CA 1
ATOM 582 C C . VAL A 1 80 ? -3.003 -2.880 18.711 1.00 93.31 80 VAL A C 1
ATOM 584 O O . VAL A 1 80 ? -2.860 -3.641 17.752 1.00 93.31 80 VAL A O 1
ATOM 587 N N . THR A 1 81 ? -2.629 -3.216 19.942 1.00 92.94 81 THR A N 1
ATOM 588 C CA . THR A 1 81 ? -2.217 -4.581 20.288 1.00 92.94 81 THR A CA 1
ATOM 589 C C . THR A 1 81 ? -3.430 -5.436 20.633 1.00 92.94 81 THR A C 1
ATOM 591 O O . THR A 1 81 ? -4.558 -4.959 20.721 1.00 92.94 81 THR A O 1
ATOM 594 N N . THR A 1 82 ? -3.210 -6.725 20.883 1.00 91.94 82 THR A N 1
ATOM 595 C CA . THR A 1 82 ? -4.270 -7.624 21.358 1.00 91.94 82 THR A CA 1
ATOM 596 C C . THR A 1 82 ? -4.597 -7.462 22.851 1.00 91.94 82 THR A C 1
ATOM 598 O O . THR A 1 82 ? -5.288 -8.316 23.412 1.00 91.94 82 THR A O 1
ATOM 601 N N . ALA A 1 83 ? -4.057 -6.438 23.522 1.00 91.25 83 ALA A N 1
ATOM 602 C CA . ALA A 1 83 ? -4.355 -6.145 24.918 1.00 91.25 83 ALA A CA 1
ATOM 603 C C . ALA A 1 83 ? -5.799 -5.635 25.070 1.00 91.25 83 ALA A C 1
ATOM 605 O O . ALA A 1 83 ? -6.316 -4.907 24.222 1.00 91.25 83 ALA A O 1
ATOM 606 N N . PHE A 1 84 ? -6.477 -6.073 26.133 1.00 89.50 84 PHE A N 1
ATOM 607 C CA . PHE A 1 84 ? -7.910 -5.826 26.316 1.00 89.50 84 PHE A CA 1
ATOM 608 C C . PHE A 1 84 ? -8.233 -4.334 26.474 1.00 89.50 84 PHE A C 1
ATOM 610 O O . PHE A 1 84 ? -9.176 -3.840 25.866 1.00 89.50 84 PHE A O 1
ATOM 617 N N . ASP A 1 85 ? -7.421 -3.615 27.239 1.00 89.94 85 ASP A N 1
ATOM 618 C CA . ASP A 1 85 ? -7.515 -2.172 27.457 1.00 89.94 85 ASP A CA 1
ATOM 619 C C . ASP A 1 85 ?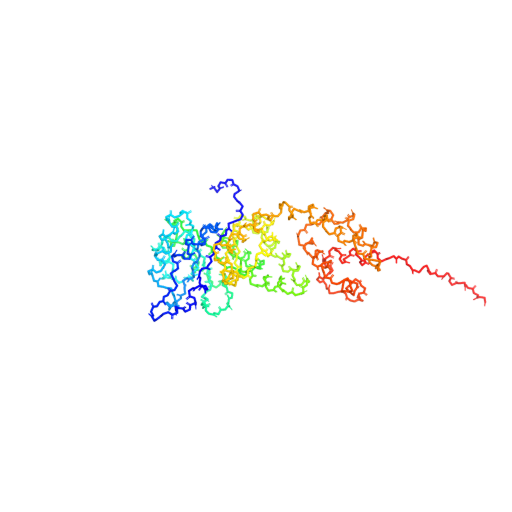 -7.346 -1.366 26.160 1.00 89.94 85 ASP A C 1
ATOM 621 O O . ASP A 1 85 ? -8.120 -0.444 25.907 1.00 89.94 85 ASP A O 1
ATOM 625 N N . HIS A 1 86 ? -6.405 -1.747 2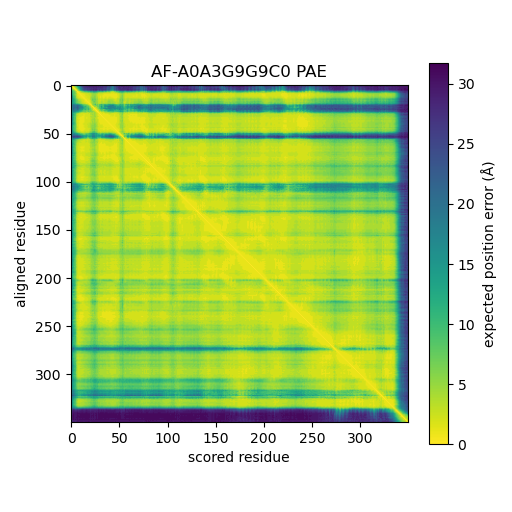5.289 1.00 91.00 86 HIS A N 1
ATOM 626 C CA . HIS A 1 86 ? -6.228 -1.093 23.988 1.00 91.00 86 HIS A CA 1
ATOM 627 C C . HIS A 1 86 ? -7.466 -1.273 23.089 1.00 91.00 86 HIS A C 1
ATOM 629 O O . HIS A 1 86 ? -7.894 -0.335 22.410 1.00 91.00 86 HIS A O 1
ATOM 635 N N . VAL A 1 87 ? -8.059 -2.471 23.090 1.00 93.00 87 VAL A N 1
ATOM 636 C CA . VAL A 1 87 ? -9.257 -2.789 22.296 1.00 93.00 87 VAL A CA 1
ATOM 637 C C . VAL A 1 87 ? -10.498 -2.082 22.844 1.00 93.00 87 VAL A C 1
ATOM 639 O O . VAL A 1 87 ? -11.256 -1.505 22.065 1.00 93.00 87 VAL A O 1
ATOM 642 N N . GLU A 1 88 ? -10.697 -2.068 24.163 1.00 92.62 88 GLU A N 1
ATOM 643 C CA . GLU A 1 88 ? -11.802 -1.325 24.779 1.00 92.62 88 GLU A CA 1
ATOM 644 C C . GLU A 1 88 ? -11.670 0.179 24.538 1.00 92.62 88 GLU A C 1
ATOM 646 O O . GLU A 1 88 ? -12.657 0.826 24.190 1.00 92.62 88 GLU A O 1
ATOM 651 N N . ARG A 1 89 ? -10.458 0.744 24.619 1.00 91.50 89 ARG A N 1
ATOM 652 C CA . ARG A 1 89 ? -10.215 2.157 24.282 1.00 91.50 89 ARG A CA 1
ATOM 653 C C . ARG A 1 89 ? -10.615 2.463 22.840 1.00 91.50 89 ARG A C 1
ATOM 655 O O . ARG A 1 89 ? -11.334 3.429 22.600 1.00 91.50 89 ARG A O 1
ATOM 662 N N . ALA A 1 90 ? -10.231 1.613 21.888 1.00 93.38 90 ALA A N 1
ATOM 663 C CA . ALA A 1 90 ? -10.643 1.763 20.493 1.00 93.38 90 ALA A CA 1
ATOM 664 C C . ALA A 1 90 ? -12.172 1.678 20.307 1.00 93.38 90 ALA A C 1
ATOM 666 O O . ALA A 1 90 ? -12.739 2.421 19.502 1.00 93.38 90 ALA A O 1
ATOM 667 N N . ARG A 1 91 ? -12.850 0.826 21.088 1.00 94.06 91 ARG A N 1
ATOM 668 C CA . ARG A 1 91 ? -14.316 0.714 21.106 1.00 94.06 91 ARG A CA 1
ATOM 669 C C . ARG A 1 91 ? -14.985 1.961 21.683 1.00 94.06 91 ARG A C 1
ATOM 671 O O . ARG A 1 91 ? -15.955 2.447 21.108 1.00 94.06 91 ARG A O 1
ATOM 678 N N . HIS A 1 92 ? -14.460 2.507 22.779 1.00 93.19 92 HIS A N 1
ATOM 679 C CA . HIS A 1 92 ? -14.955 3.744 23.388 1.00 93.19 92 HIS A CA 1
ATOM 680 C C . HIS A 1 92 ? -14.815 4.950 22.458 1.00 93.19 92 HIS A C 1
ATOM 682 O O . HIS A 1 92 ? -15.731 5.766 22.376 1.00 93.19 92 HIS A O 1
ATOM 688 N N . LEU A 1 93 ? -13.713 5.014 21.709 1.00 93.19 93 LEU A N 1
ATOM 689 C CA . LEU A 1 93 ? -13.477 6.028 20.680 1.00 93.19 93 LEU A CA 1
ATOM 690 C C . LEU A 1 93 ? -14.292 5.804 19.396 1.00 93.19 93 LEU A C 1
ATOM 692 O O . LEU A 1 93 ? -14.215 6.629 18.490 1.00 93.19 93 LEU A O 1
ATOM 696 N N . LYS A 1 94 ? -15.063 4.709 19.311 1.00 94.12 94 LYS A N 1
ATOM 697 C CA . LYS A 1 94 ? -15.887 4.343 18.150 1.00 94.12 94 LYS A CA 1
ATOM 698 C C . LYS A 1 94 ? -15.092 4.314 16.838 1.00 94.12 94 LYS A C 1
ATOM 700 O O . LYS A 1 94 ? -15.562 4.814 15.823 1.00 94.12 94 LYS A O 1
ATOM 705 N N . ALA A 1 95 ? -13.886 3.747 16.859 1.00 97.00 95 ALA A N 1
ATOM 706 C CA . ALA A 1 95 ? -13.089 3.604 15.642 1.00 97.00 95 ALA A CA 1
ATOM 707 C C . ALA A 1 95 ? -13.816 2.753 14.594 1.00 97.00 95 ALA A C 1
ATOM 709 O O . ALA A 1 95 ? -14.316 1.681 14.917 1.00 97.00 95 ALA A O 1
ATOM 710 N N . ASP A 1 96 ? -13.813 3.179 13.333 1.00 98.00 96 ASP A N 1
ATOM 711 C CA . ASP A 1 96 ? -14.427 2.428 12.231 1.00 98.00 96 ASP A CA 1
ATOM 712 C C . ASP A 1 96 ? -13.627 1.166 11.891 1.00 98.00 96 ASP A C 1
ATOM 714 O O . ASP A 1 96 ? -14.174 0.146 11.463 1.00 98.00 96 ASP A O 1
ATOM 718 N N . ARG A 1 97 ? -12.299 1.226 12.061 1.00 97.81 97 ARG A N 1
ATOM 719 C CA . ARG A 1 97 ? -11.390 0.116 11.751 1.00 97.81 97 ARG A CA 1
ATOM 720 C C . ARG A 1 97 ? -10.323 -0.054 12.816 1.00 97.81 97 ARG A C 1
ATOM 722 O O . ARG A 1 97 ? -9.664 0.911 13.199 1.00 97.81 97 ARG A O 1
ATOM 729 N N . ILE A 1 98 ? -10.079 -1.299 13.207 1.00 97.12 98 ILE A N 1
ATOM 730 C CA . ILE A 1 98 ? -8.994 -1.676 14.113 1.00 97.12 98 ILE A CA 1
ATOM 731 C C . ILE A 1 98 ? -8.005 -2.581 13.382 1.00 97.12 98 ILE A C 1
ATOM 733 O O . ILE A 1 98 ? -8.402 -3.550 12.745 1.00 97.12 98 ILE A O 1
ATOM 737 N N . TYR A 1 99 ? -6.713 -2.300 13.523 1.00 96.94 99 TYR A N 1
ATOM 738 C CA . TYR A 1 99 ? -5.612 -3.110 13.012 1.00 96.94 99 TYR A CA 1
ATOM 739 C C . TYR A 1 99 ? -4.834 -3.696 14.188 1.00 96.94 99 TYR A C 1
ATOM 741 O O . TYR A 1 99 ? -4.151 -2.966 14.906 1.00 96.94 99 TYR A O 1
ATOM 749 N N . LEU A 1 100 ? -4.939 -5.008 14.389 1.00 96.50 100 LEU A N 1
ATOM 750 C CA . LEU A 1 100 ? -4.165 -5.730 15.393 1.00 96.50 100 LEU A CA 1
ATOM 751 C C . LEU A 1 100 ? -2.741 -5.928 14.893 1.00 96.50 100 LEU A C 1
ATOM 753 O O . LEU A 1 100 ? -2.511 -6.655 13.926 1.00 96.50 100 LEU A O 1
ATOM 757 N N . GLY A 1 101 ? -1.797 -5.311 15.590 1.00 93.62 101 GLY A N 1
ATOM 758 C CA . GLY A 1 101 ? -0.374 -5.428 15.327 1.00 93.62 101 GLY A CA 1
ATOM 759 C C . GLY A 1 101 ? 0.420 -5.711 16.595 1.00 93.62 101 GLY A C 1
ATOM 760 O O . GLY A 1 101 ? -0.109 -5.764 17.707 1.00 93.62 101 GLY A O 1
ATOM 761 N N . ARG A 1 102 ? 1.726 -5.899 16.422 1.00 88.38 102 ARG A N 1
ATOM 762 C CA . ARG A 1 102 ? 2.675 -5.864 17.541 1.00 88.38 102 ARG A CA 1
ATOM 763 C C . ARG A 1 102 ? 2.730 -4.455 18.121 1.00 88.38 102 ARG A C 1
ATOM 765 O O . ARG A 1 102 ? 2.504 -3.487 17.399 1.00 88.38 102 ARG A O 1
ATOM 772 N N . GLU A 1 103 ? 3.137 -4.354 19.382 1.00 80.56 103 GLU A N 1
ATOM 773 C CA . GLU A 1 103 ? 3.554 -3.070 19.937 1.00 80.56 103 GLU A CA 1
ATOM 774 C C . GLU A 1 103 ? 4.705 -2.508 19.090 1.00 80.56 103 GLU A C 1
ATOM 776 O O . GLU A 1 103 ? 5.721 -3.179 18.882 1.00 80.56 103 GLU A O 1
ATOM 781 N N . ALA A 1 104 ? 4.535 -1.281 18.608 1.00 71.00 104 ALA A N 1
ATOM 782 C CA . ALA A 1 104 ? 5.564 -0.521 17.920 1.00 71.00 104 ALA A CA 1
ATOM 783 C C . ALA A 1 104 ? 5.803 0.763 18.708 1.00 71.00 104 ALA A C 1
ATOM 785 O O . ALA A 1 104 ? 4.858 1.426 19.121 1.00 71.00 104 ALA A O 1
ATOM 786 N N . LYS A 1 105 ? 7.067 1.125 18.924 1.00 69.62 105 LYS A N 1
ATOM 787 C CA . LYS A 1 105 ? 7.402 2.421 19.520 1.00 69.62 105 LYS A CA 1
ATOM 788 C C . LYS A 1 105 ? 7.421 3.470 18.419 1.00 69.62 105 LYS A C 1
ATOM 790 O O . LYS A 1 105 ? 8.122 3.264 17.432 1.00 69.62 105 LYS A O 1
ATOM 795 N N . ALA A 1 106 ? 6.755 4.606 18.617 1.00 64.69 106 ALA A N 1
ATOM 796 C CA . ALA A 1 106 ? 6.652 5.658 17.600 1.00 64.69 106 ALA A CA 1
ATOM 797 C C . ALA A 1 106 ? 8.025 6.061 17.012 1.00 64.69 106 ALA A C 1
ATOM 799 O O . ALA A 1 106 ? 8.187 6.169 15.797 1.00 64.69 106 ALA A O 1
ATOM 800 N N . ALA A 1 107 ? 9.055 6.192 17.857 1.00 61.88 107 ALA A N 1
ATOM 801 C CA . ALA A 1 107 ? 10.409 6.572 17.441 1.00 61.88 107 ALA A CA 1
ATOM 802 C C . ALA A 1 107 ? 11.216 5.457 16.734 1.00 61.88 107 ALA A C 1
ATOM 804 O O . ALA A 1 107 ? 12.278 5.731 16.173 1.00 61.88 107 ALA A O 1
ATOM 805 N N . GLN A 1 108 ? 10.761 4.198 16.760 1.00 68.06 108 GLN A N 1
ATOM 806 C CA . GLN A 1 108 ? 11.503 3.051 16.230 1.00 68.06 108 GLN A CA 1
ATOM 807 C C . GLN A 1 108 ? 10.720 2.341 15.136 1.00 68.06 108 GLN A C 1
ATOM 809 O O . GLN A 1 108 ? 9.623 1.828 15.339 1.00 68.06 108 GLN A O 1
ATOM 814 N N . TRP A 1 109 ? 11.335 2.221 13.962 1.00 69.06 109 TRP A N 1
ATOM 815 C CA . TRP A 1 109 ? 10.730 1.424 12.909 1.00 69.06 109 TRP A CA 1
ATOM 816 C C . TRP A 1 109 ? 10.882 -0.060 13.204 1.00 69.06 109 TRP A C 1
ATOM 818 O O . TRP A 1 109 ? 11.983 -0.607 13.157 1.00 69.06 109 TRP A O 1
ATOM 828 N N . THR A 1 110 ? 9.755 -0.699 13.473 1.00 72.81 110 THR A N 1
ATOM 829 C CA . THR A 1 110 ? 9.648 -2.141 13.656 1.00 72.81 110 THR A CA 1
ATOM 830 C C . THR A 1 110 ? 8.480 -2.653 12.828 1.00 72.81 110 THR A C 1
ATOM 832 O O . THR A 1 110 ? 7.549 -1.908 12.519 1.00 72.81 110 THR A O 1
ATOM 835 N N . SER A 1 111 ? 8.563 -3.916 12.416 1.00 81.44 111 SER A N 1
ATOM 836 C CA . SER A 1 111 ? 7.426 -4.577 11.788 1.00 81.44 111 SER A CA 1
ATOM 837 C C . SER A 1 111 ? 6.267 -4.668 12.777 1.00 81.44 111 SER A C 1
ATOM 839 O O . SER A 1 111 ? 6.468 -5.000 13.949 1.00 81.44 111 SER A O 1
ATOM 841 N N . THR A 1 112 ? 5.052 -4.433 12.287 1.00 83.62 112 THR A N 1
ATOM 842 C CA . THR A 1 112 ? 3.822 -4.537 13.080 1.00 83.62 112 THR A CA 1
ATOM 843 C C . THR A 1 112 ? 3.144 -5.904 12.941 1.00 83.62 112 THR A C 1
ATOM 845 O O . THR A 1 112 ? 2.070 -6.101 13.502 1.00 83.62 112 THR A O 1
ATOM 848 N N . SER A 1 113 ? 3.758 -6.868 12.246 1.00 92.19 113 SER A N 1
ATOM 849 C CA . SER A 1 113 ? 3.194 -8.196 11.961 1.00 92.19 113 SER A CA 1
ATOM 850 C C . SER A 1 113 ? 3.027 -9.090 13.193 1.00 92.19 113 SER A C 1
ATOM 852 O O . SER A 1 113 ? 3.990 -9.373 13.905 1.00 92.19 113 SER A O 1
ATOM 854 N N . LEU A 1 114 ? 1.839 -9.646 13.415 1.00 93.12 114 LEU A N 1
ATOM 855 C CA . LEU A 1 114 ? 1.605 -10.625 14.478 1.00 93.12 114 LEU A CA 1
ATOM 856 C C . LEU A 1 114 ? 1.936 -12.056 14.036 1.00 93.12 114 LEU A C 1
ATOM 858 O O . LEU A 1 114 ? 1.558 -12.513 12.957 1.00 93.12 114 LEU A O 1
ATOM 862 N N . PHE A 1 115 ? 2.572 -12.813 14.931 1.00 91.56 115 PHE A N 1
ATOM 863 C CA . PHE A 1 115 ? 2.703 -14.261 14.781 1.00 91.56 115 PHE A CA 1
ATOM 864 C C . PHE A 1 115 ? 1.388 -14.935 15.184 1.00 91.56 115 PHE A C 1
ATOM 866 O O . PHE A 1 115 ? 1.112 -15.120 16.372 1.00 91.56 115 PHE A O 1
ATOM 873 N N . LEU A 1 116 ? 0.574 -15.314 14.195 1.00 93.06 116 LEU A N 1
ATOM 874 C CA . LEU A 1 116 ? -0.781 -15.832 14.422 1.00 93.06 116 LEU A CA 1
ATOM 875 C C . LEU A 1 116 ? -0.823 -17.030 15.374 1.00 93.06 116 LEU A C 1
ATOM 877 O O . LEU A 1 116 ? -1.641 -17.044 16.289 1.00 93.06 116 LEU A O 1
ATOM 881 N N . LYS A 1 117 ? 0.079 -18.009 15.210 1.00 90.50 117 LYS A N 1
ATOM 882 C CA . LYS A 1 117 ? 0.147 -19.205 16.075 1.00 90.50 117 LYS A CA 1
ATOM 883 C C . LYS A 1 117 ? 0.197 -18.865 17.570 1.00 90.50 117 LYS A C 1
ATOM 885 O O . LYS A 1 117 ? -0.467 -19.535 18.351 1.00 90.50 117 LYS A O 1
ATOM 890 N N . SER A 1 118 ? 0.948 -17.838 17.968 1.00 91.19 118 SER A N 1
ATOM 891 C CA . SER A 1 118 ? 1.080 -17.453 19.379 1.00 91.19 118 SER A CA 1
ATOM 892 C C . SER A 1 118 ? 0.002 -16.480 19.862 1.00 91.19 118 SER A C 1
ATOM 894 O O . SER A 1 118 ? -0.176 -16.340 21.067 1.00 91.19 118 SER A O 1
ATOM 896 N N . HIS A 1 119 ? -0.744 -15.839 18.956 1.00 93.12 119 HIS A N 1
ATOM 897 C CA . HIS A 1 119 ? -1.720 -14.797 19.305 1.00 93.12 119 HIS A CA 1
ATOM 898 C C . HIS A 1 119 ? -3.175 -15.187 19.030 1.00 93.12 119 HIS A C 1
ATOM 900 O O . HIS A 1 119 ? -4.077 -14.436 19.396 1.00 93.12 119 HIS A O 1
ATOM 906 N N . ILE A 1 120 ? -3.441 -16.350 18.426 1.00 94.56 120 ILE A N 1
ATOM 907 C CA . ILE A 1 120 ? -4.787 -16.701 17.958 1.00 94.56 120 ILE A CA 1
ATOM 908 C C . ILE A 1 120 ? -5.843 -16.676 19.070 1.00 94.56 120 ILE A C 1
ATOM 910 O O . ILE A 1 120 ? -6.922 -16.126 18.870 1.00 94.56 120 ILE A O 1
ATOM 914 N N . GLY A 1 121 ? -5.518 -17.170 20.268 1.00 95.19 121 GLY A N 1
ATOM 915 C CA . GLY A 1 121 ? -6.444 -17.132 21.402 1.00 95.19 121 GLY A CA 1
ATOM 916 C C . GLY A 1 121 ? -6.801 -15.705 21.836 1.00 95.19 121 GLY A C 1
ATOM 917 O O . GLY A 1 121 ? -7.931 -15.449 22.243 1.00 95.19 121 GLY A O 1
ATOM 918 N N . HIS A 1 122 ? -5.869 -14.756 21.711 1.00 95.25 122 HIS A N 1
ATOM 919 C CA . HIS A 1 122 ? -6.141 -13.342 21.970 1.00 95.25 122 HIS A CA 1
ATOM 920 C C . HIS A 1 122 ? -6.949 -12.711 20.835 1.00 95.25 122 HIS A C 1
ATOM 922 O O . HIS A 1 122 ? -7.936 -12.035 21.106 1.00 95.25 122 HIS A O 1
ATOM 928 N N . ILE A 1 123 ? -6.602 -12.989 19.576 1.00 95.81 123 ILE A N 1
ATOM 929 C CA . ILE A 1 123 ? -7.339 -12.494 18.402 1.00 95.81 123 ILE A CA 1
ATOM 930 C C . ILE A 1 123 ? -8.807 -12.942 18.454 1.00 95.81 123 ILE A C 1
ATOM 932 O O . ILE A 1 123 ? -9.701 -12.124 18.265 1.00 95.81 123 ILE A O 1
ATOM 936 N N . GLN A 1 124 ? -9.076 -14.205 18.791 1.00 95.19 124 GLN A N 1
ATOM 937 C CA . GLN A 1 124 ? -10.440 -14.728 18.934 1.00 95.19 124 GLN A CA 1
ATOM 938 C C . GLN A 1 124 ? -11.218 -14.059 20.074 1.00 95.19 124 GLN A C 1
ATOM 940 O O . GLN A 1 124 ? -12.419 -13.818 19.947 1.00 95.19 124 GLN A O 1
ATOM 945 N N . LYS A 1 125 ? -10.549 -13.721 21.185 1.00 95.38 125 LYS A N 1
ATOM 946 C CA . LYS A 1 125 ? -11.166 -12.922 22.255 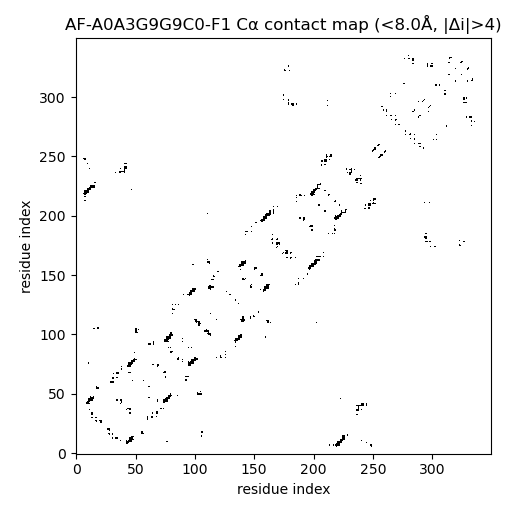1.00 95.38 125 LYS A CA 1
ATOM 947 C C . LYS A 1 125 ? -11.541 -11.532 21.749 1.00 95.38 125 LYS A C 1
ATOM 949 O O . LYS A 1 125 ? -12.666 -11.112 21.986 1.00 95.38 125 LYS A O 1
ATOM 954 N N . VAL A 1 126 ? -10.657 -10.869 21.000 1.00 95.88 126 VAL A N 1
ATOM 955 C CA . VAL A 1 126 ? -10.948 -9.563 20.385 1.00 95.88 126 VAL A CA 1
ATOM 956 C C . VAL A 1 126 ? -12.122 -9.660 19.409 1.00 95.88 126 VAL A C 1
ATOM 958 O O . VAL A 1 126 ? -13.048 -8.862 19.502 1.00 95.88 126 VAL A O 1
ATOM 961 N N . GLN A 1 127 ? -12.152 -10.671 18.535 1.00 94.94 127 GLN A N 1
ATOM 962 C CA . GLN A 1 127 ? -13.291 -10.917 17.640 1.00 94.94 127 GLN A CA 1
ATOM 963 C C . GLN A 1 127 ? -14.605 -11.089 18.410 1.00 94.94 127 GLN A C 1
ATOM 965 O O . GLN A 1 127 ? -15.636 -10.577 17.986 1.00 94.94 127 GLN A O 1
ATOM 970 N N . LYS A 1 128 ? -14.579 -11.785 19.554 1.00 94.19 128 LYS A N 1
ATOM 971 C CA . LYS A 1 128 ? -15.756 -11.937 20.417 1.00 94.19 128 LYS A CA 1
ATOM 972 C C . LYS A 1 128 ? -16.178 -10.607 21.045 1.00 94.19 128 LYS A C 1
ATOM 974 O O . LYS A 1 128 ? -17.370 -10.325 21.077 1.00 94.19 128 LYS A O 1
ATOM 979 N N . THR A 1 129 ? -15.227 -9.807 21.526 1.00 93.56 129 THR A N 1
ATOM 980 C CA . THR A 1 129 ? -15.486 -8.475 22.097 1.00 93.56 129 THR A CA 1
ATOM 981 C C . THR A 1 129 ? -16.110 -7.523 21.076 1.00 93.56 129 THR A C 1
ATOM 983 O O . THR A 1 129 ? -17.010 -6.763 21.417 1.00 93.56 129 THR A O 1
ATOM 986 N N . LEU A 1 130 ? -15.663 -7.587 19.820 1.00 94.12 130 LEU A N 1
ATOM 987 C CA . LEU A 1 130 ? -16.121 -6.717 18.731 1.00 94.12 130 LEU A CA 1
ATOM 988 C C . LEU A 1 130 ? -17.310 -7.289 17.943 1.00 94.12 130 LEU A C 1
ATOM 990 O O . LEU A 1 130 ? -17.716 -6.711 16.944 1.00 94.12 130 LEU A O 1
ATOM 994 N N . LYS A 1 131 ? -17.870 -8.434 18.353 1.00 90.19 131 LYS A N 1
ATOM 995 C CA . LYS A 1 131 ? -18.885 -9.152 17.565 1.00 90.19 131 LYS A CA 1
ATOM 996 C C . LYS A 1 131 ? -20.128 -8.306 17.260 1.00 90.19 131 LYS A C 1
ATOM 998 O O . LYS A 1 131 ? -20.678 -8.426 16.170 1.00 90.19 131 LYS A O 1
ATOM 1003 N N . ASP A 1 132 ? -20.546 -7.485 18.218 1.00 88.94 132 ASP A N 1
ATOM 1004 C CA . ASP A 1 132 ? -21.749 -6.651 18.124 1.00 88.94 132 ASP A CA 1
ATOM 1005 C C . ASP A 1 132 ? -21.412 -5.174 17.841 1.00 88.94 132 ASP A C 1
ATOM 1007 O O . ASP A 1 132 ? -22.258 -4.300 18.027 1.00 88.94 132 ASP A O 1
ATOM 1011 N N . SER A 1 133 ? -20.171 -4.871 17.438 1.00 93.06 133 SER A N 1
ATOM 1012 C CA . SER A 1 133 ? -19.763 -3.524 17.038 1.00 93.06 133 SER A CA 1
ATOM 1013 C C . SER A 1 133 ? -19.614 -3.412 15.521 1.00 93.06 133 SER A C 1
ATOM 1015 O O . SER A 1 133 ? -19.262 -4.372 14.842 1.00 93.06 1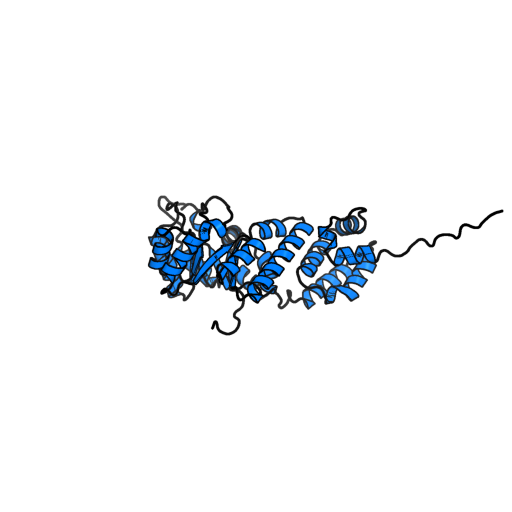33 SER A O 1
ATOM 1017 N N . ASP A 1 134 ? -19.804 -2.206 14.986 1.00 92.94 134 ASP A N 1
ATOM 1018 C CA . ASP A 1 134 ? -19.613 -1.912 13.554 1.00 92.94 134 ASP A CA 1
ATOM 1019 C C . ASP A 1 134 ? -18.127 -1.762 13.161 1.00 92.94 134 ASP A C 1
ATOM 1021 O O . ASP A 1 134 ? -17.790 -1.265 12.088 1.00 92.94 134 ASP A O 1
ATOM 1025 N N . ILE A 1 135 ? -17.214 -2.192 14.037 1.00 96.44 135 ILE A N 1
ATOM 1026 C CA . ILE A 1 135 ? -15.773 -2.001 13.883 1.00 96.44 135 ILE A CA 1
ATOM 1027 C C . ILE A 1 135 ? -15.204 -3.101 12.988 1.00 96.44 135 ILE A C 1
ATOM 1029 O O . ILE A 1 135 ? -15.212 -4.282 13.343 1.00 96.44 135 ILE A O 1
ATOM 1033 N N . ALA A 1 136 ? -14.606 -2.720 11.860 1.00 96.69 136 ALA A N 1
ATOM 1034 C CA . ALA A 1 136 ? -13.908 -3.674 11.007 1.00 96.69 136 ALA A CA 1
ATOM 1035 C C . ALA A 1 136 ? -12.533 -4.032 11.596 1.00 96.69 136 ALA A C 1
ATOM 1037 O O . ALA A 1 136 ? -11.633 -3.195 11.681 1.00 96.69 136 ALA A O 1
ATOM 1038 N N . LEU A 1 137 ? -12.356 -5.298 11.975 1.00 97.31 137 LEU A N 1
ATOM 1039 C CA . LEU A 1 137 ? -11.105 -5.812 12.528 1.00 97.31 137 LEU A CA 1
ATOM 1040 C C . LEU A 1 137 ? -10.182 -6.338 11.425 1.00 97.31 137 LEU A C 1
ATOM 1042 O O . LEU A 1 137 ? -10.581 -7.188 10.638 1.00 97.31 137 LEU A O 1
ATOM 1046 N N . PHE A 1 138 ? -8.929 -5.904 11.420 1.00 97.81 138 PHE A N 1
ATOM 1047 C CA . PHE A 1 138 ? -7.850 -6.395 10.568 1.00 97.81 138 PHE A CA 1
ATOM 1048 C C . PHE A 1 138 ? -6.723 -6.947 11.437 1.00 97.81 138 PHE A C 1
ATOM 1050 O O . PHE A 1 138 ? -6.460 -6.434 12.523 1.00 97.81 138 PHE A O 1
ATOM 1057 N N . VAL A 1 139 ? -6.022 -7.970 10.951 1.00 97.75 139 VAL A N 1
ATOM 1058 C CA . VAL A 1 139 ? -4.802 -8.483 11.595 1.00 97.75 139 VAL A CA 1
ATOM 1059 C C . VAL A 1 139 ? -3.610 -8.221 10.687 1.00 97.75 139 VAL A C 1
ATOM 1061 O O . VAL A 1 139 ? -3.642 -8.604 9.517 1.00 97.75 139 VAL A O 1
ATOM 1064 N N . THR A 1 140 ? -2.569 -7.567 11.207 1.00 97.12 140 THR A N 1
ATOM 1065 C CA . THR A 1 140 ? -1.333 -7.318 10.461 1.00 97.12 140 THR A CA 1
ATOM 1066 C C . THR A 1 140 ? -0.489 -8.591 10.415 1.00 97.12 140 THR A C 1
ATOM 1068 O O . THR A 1 140 ? -0.160 -9.165 11.455 1.00 97.12 140 THR A O 1
ATOM 1071 N N . LEU A 1 141 ? -0.111 -9.026 9.215 1.00 96.81 141 LEU A N 1
ATOM 1072 C CA . LEU A 1 141 ? 0.642 -10.247 8.948 1.00 96.81 141 LEU A CA 1
ATOM 1073 C C . LEU A 1 141 ? 1.931 -9.955 8.185 1.00 96.81 141 LEU A C 1
ATOM 1075 O O . LEU A 1 141 ? 1.982 -9.074 7.324 1.00 96.81 141 LEU A O 1
ATOM 1079 N N . GLU A 1 142 ? 2.930 -10.803 8.419 1.00 95.75 142 GLU A N 1
ATOM 1080 C CA . GLU A 1 142 ? 4.047 -10.928 7.491 1.00 95.75 142 GLU A CA 1
ATOM 1081 C C . GLU A 1 142 ? 3.515 -11.404 6.132 1.00 95.75 142 GLU A C 1
ATOM 1083 O O . GLU A 1 142 ? 2.668 -12.306 6.089 1.00 95.75 142 GLU A O 1
ATOM 1088 N N . PRO A 1 143 ? 4.013 -10.866 5.008 1.00 96.38 143 PRO A N 1
ATOM 1089 C CA . PRO A 1 143 ? 3.557 -11.257 3.687 1.00 96.38 143 PRO A CA 1
ATOM 1090 C C . PRO A 1 143 ? 4.178 -12.599 3.294 1.00 96.38 143 PRO A C 1
ATOM 1092 O O . PRO A 1 143 ? 5.007 -12.657 2.396 1.00 96.38 143 PRO A O 1
ATOM 1095 N N . THR A 1 144 ? 3.802 -13.697 3.947 1.00 97.25 144 THR A N 1
ATOM 1096 C CA . THR A 1 144 ? 4.252 -15.059 3.619 1.00 97.25 144 THR A CA 1
ATOM 1097 C C . THR A 1 144 ? 3.066 -15.972 3.332 1.00 97.25 144 THR A C 1
ATOM 1099 O O . THR A 1 144 ? 1.962 -15.758 3.836 1.00 97.25 144 THR A O 1
ATOM 1102 N N . LEU A 1 145 ? 3.290 -17.017 2.526 1.00 97.25 145 LEU A N 1
ATOM 1103 C CA . LEU A 1 145 ? 2.258 -18.022 2.265 1.00 97.25 145 LEU A CA 1
ATOM 1104 C C . LEU A 1 145 ? 1.845 -18.734 3.561 1.00 97.25 145 LEU A C 1
ATOM 1106 O O . LEU A 1 145 ? 0.656 -18.923 3.789 1.00 97.25 145 LEU A O 1
ATOM 1110 N N . GLU A 1 146 ? 2.799 -19.038 4.448 1.00 97.19 146 GLU A N 1
ATOM 1111 C CA . GLU A 1 146 ? 2.498 -19.671 5.736 1.00 97.19 146 GLU A CA 1
ATOM 1112 C C . GLU A 1 146 ? 1.556 -18.802 6.587 1.00 97.19 146 GLU A C 1
ATOM 1114 O O . GLU A 1 146 ? 0.577 -19.313 7.135 1.00 97.19 146 GLU A O 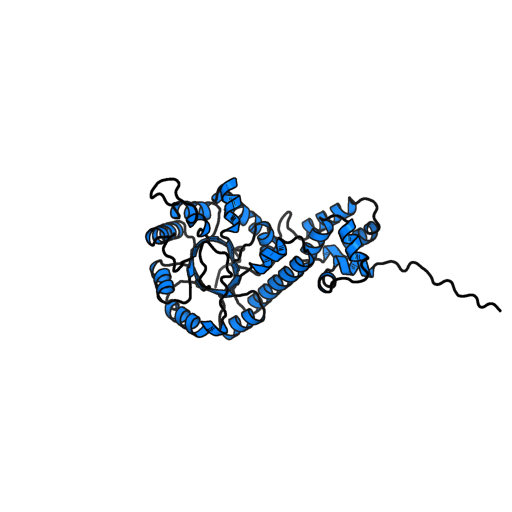1
ATOM 1119 N N . ALA A 1 147 ? 1.814 -17.492 6.687 1.00 96.56 147 ALA A N 1
ATOM 1120 C CA . ALA A 1 147 ? 0.954 -16.576 7.434 1.00 96.56 147 ALA A CA 1
ATOM 1121 C C . ALA A 1 147 ? -0.441 -16.457 6.798 1.00 96.56 147 ALA A C 1
ATOM 1123 O O . ALA A 1 147 ? -1.441 -16.486 7.515 1.00 96.56 147 ALA A O 1
ATOM 1124 N N . ALA A 1 148 ? -0.527 -16.403 5.465 1.00 97.00 148 ALA A N 1
ATOM 1125 C CA . ALA A 1 148 ? -1.800 -16.404 4.745 1.00 97.00 148 ALA A CA 1
ATOM 1126 C C . ALA A 1 148 ? -2.604 -17.696 4.975 1.00 97.00 148 ALA A C 1
ATOM 1128 O O . ALA A 1 148 ? -3.795 -17.643 5.271 1.00 97.00 148 ALA A O 1
ATOM 1129 N N . GLU A 1 149 ? -1.970 -18.865 4.904 1.00 97.19 149 GLU A N 1
ATOM 1130 C CA . GLU A 1 149 ? -2.624 -20.147 5.187 1.00 97.19 149 GLU A CA 1
ATOM 1131 C C . GLU A 1 149 ? -3.046 -20.279 6.654 1.00 97.19 149 GLU A C 1
ATOM 1133 O O . GLU A 1 149 ? -4.061 -20.902 6.962 1.00 97.19 149 GLU A O 1
ATOM 1138 N N . GLN A 1 150 ? -2.285 -19.708 7.591 1.00 96.75 150 GLN A N 1
ATOM 1139 C CA . GLN A 1 150 ? -2.711 -19.604 8.989 1.00 96.75 150 GLN A CA 1
ATOM 1140 C C . GLN A 1 150 ? -3.941 -18.702 9.130 1.00 96.75 150 GLN A C 1
ATOM 1142 O O . GLN A 1 150 ? -4.894 -19.100 9.794 1.00 96.75 150 GLN A O 1
ATOM 1147 N N . ALA A 1 151 ? -3.955 -17.537 8.478 1.00 96.19 151 ALA A N 1
ATOM 1148 C CA . ALA A 1 151 ? -5.094 -16.623 8.499 1.00 96.19 151 ALA A CA 1
ATOM 1149 C C . ALA A 1 151 ? -6.376 -17.309 8.006 1.00 96.19 151 ALA A C 1
ATOM 1151 O O . ALA A 1 151 ? -7.393 -17.275 8.696 1.00 96.19 151 ALA A O 1
ATOM 1152 N N . LEU A 1 152 ? -6.296 -18.028 6.881 1.00 96.56 152 LEU A N 1
ATOM 1153 C CA . LEU A 1 152 ? -7.412 -18.809 6.338 1.00 96.56 152 LEU A CA 1
ATOM 1154 C C . LEU A 1 152 ? -7.879 -19.909 7.297 1.00 96.56 152 LEU A C 1
ATOM 1156 O O . LEU A 1 152 ? -9.073 -20.020 7.567 1.00 96.56 152 LEU A O 1
ATOM 1160 N N . ARG A 1 153 ? -6.948 -20.696 7.853 1.00 96.06 153 ARG A N 1
ATOM 1161 C CA . ARG A 1 153 ? -7.272 -21.754 8.828 1.00 96.06 153 ARG A CA 1
ATOM 1162 C C . ARG A 1 153 ? -7.972 -21.220 10.073 1.00 96.06 153 ARG A C 1
ATOM 1164 O O . ARG A 1 153 ? -8.791 -21.922 10.655 1.00 96.06 153 ARG A O 1
ATOM 1171 N N . TYR A 1 154 ? -7.644 -20.000 10.480 1.00 95.12 154 TYR A N 1
ATOM 1172 C CA . TYR A 1 154 ? -8.224 -19.344 11.646 1.00 95.12 154 TYR A CA 1
ATOM 1173 C C . TYR A 1 154 ? -9.457 -18.486 11.335 1.00 95.12 154 TYR A C 1
ATOM 1175 O O . TYR A 1 154 ? -9.998 -17.865 12.247 1.00 95.12 154 TYR A O 1
ATOM 1183 N N . GLY A 1 155 ? -9.921 -18.453 10.081 1.00 93.69 155 GLY A N 1
ATOM 1184 C CA . GLY A 1 155 ? -11.101 -17.680 9.686 1.00 93.69 155 GLY A CA 1
ATOM 1185 C C . GLY A 1 155 ? -10.889 -16.163 9.721 1.00 93.69 155 GLY A C 1
ATOM 1186 O O . GLY A 1 155 ? -11.826 -15.415 9.993 1.00 93.69 155 GLY A O 1
ATOM 1187 N N . LEU A 1 156 ? -9.662 -15.695 9.482 1.00 95.06 156 LEU A N 1
ATOM 1188 C CA . LEU A 1 156 ? -9.340 -14.272 9.367 1.00 95.06 156 LEU A CA 1
ATOM 1189 C C . LEU A 1 156 ? -9.530 -13.823 7.911 1.00 95.06 156 LEU A C 1
ATOM 1191 O O . LEU A 1 156 ? -8.670 -14.058 7.063 1.00 95.06 156 LEU A O 1
ATOM 1195 N N . PHE A 1 157 ? -10.662 -13.176 7.624 1.00 93.88 157 PHE A N 1
ATOM 1196 C CA . PHE A 1 157 ? -11.039 -12.740 6.268 1.00 93.88 157 PHE A CA 1
ATOM 1197 C C . PHE A 1 157 ? -10.736 -11.265 5.968 1.00 93.88 157 PHE A C 1
ATOM 1199 O O . PHE A 1 157 ? -11.067 -10.769 4.895 1.00 93.88 157 PHE A O 1
ATOM 1206 N N . THR A 1 158 ? -10.065 -10.576 6.882 1.00 97.31 158 THR A N 1
ATOM 1207 C CA . THR A 1 158 ? -9.632 -9.178 6.768 1.00 97.31 158 THR A CA 1
ATOM 1208 C C . THR A 1 158 ? -8.222 -9.071 7.340 1.00 97.31 158 THR A C 1
ATOM 1210 O O . THR A 1 158 ? -7.992 -9.306 8.530 1.00 97.31 158 THR A O 1
ATOM 1213 N N . VAL A 1 159 ? -7.243 -8.763 6.491 1.00 98.06 159 VAL A N 1
ATOM 1214 C CA . VAL A 1 159 ? -5.824 -8.733 6.881 1.00 98.06 159 VAL A CA 1
ATOM 1215 C C . VAL A 1 159 ? -5.134 -7.481 6.366 1.00 98.06 159 VAL A C 1
ATOM 1217 O O . VAL A 1 159 ? -5.464 -6.966 5.299 1.00 98.06 159 VAL A O 1
ATOM 1220 N N . GLU A 1 160 ? -4.144 -7.008 7.111 1.00 97.94 160 GLU A N 1
ATOM 1221 C CA . GLU A 1 160 ? -3.152 -6.062 6.611 1.00 97.94 160 GLU A CA 1
ATOM 1222 C C . GLU A 1 160 ? -1.845 -6.819 6.374 1.00 97.94 160 GLU A C 1
ATOM 1224 O O . GLU A 1 160 ? -1.404 -7.567 7.238 1.00 97.94 160 GLU A O 1
ATOM 1229 N N . LEU A 1 161 ? -1.204 -6.642 5.223 1.00 97.69 161 LEU A N 1
ATOM 1230 C CA . LEU A 1 161 ? 0.139 -7.172 5.005 1.00 97.69 161 LEU A CA 1
ATOM 1231 C C . LEU A 1 161 ? 1.177 -6.080 5.279 1.00 97.69 161 LEU A C 1
ATOM 1233 O O . LEU A 1 161 ? 1.074 -4.968 4.748 1.00 97.69 161 LEU A O 1
ATOM 1237 N N . ASP A 1 162 ? 2.199 -6.407 6.068 1.00 95.69 162 ASP A N 1
ATOM 1238 C CA . ASP A 1 162 ? 3.334 -5.518 6.316 1.00 95.69 162 ASP A CA 1
ATOM 1239 C C . ASP A 1 162 ? 4.284 -5.511 5.108 1.00 95.69 162 ASP A C 1
ATOM 1241 O O . ASP A 1 162 ? 5.002 -6.474 4.834 1.00 95.69 162 ASP A O 1
ATOM 1245 N N . MET A 1 163 ? 4.297 -4.413 4.353 1.00 95.38 163 MET A N 1
ATOM 1246 C CA . MET A 1 163 ? 5.128 -4.267 3.156 1.00 95.38 163 MET A CA 1
ATOM 1247 C C . MET A 1 163 ? 6.536 -3.752 3.444 1.00 95.38 163 MET A C 1
ATOM 1249 O O . MET A 1 163 ? 7.249 -3.424 2.498 1.00 95.38 163 MET A O 1
ATOM 1253 N N . SER A 1 164 ? 6.986 -3.722 4.700 1.00 92.00 164 SER A N 1
ATOM 1254 C CA . SER A 1 164 ? 8.315 -3.213 5.071 1.00 92.00 164 SER A CA 1
ATOM 1255 C C . SER A 1 164 ? 9.450 -3.841 4.251 1.00 92.00 164 SER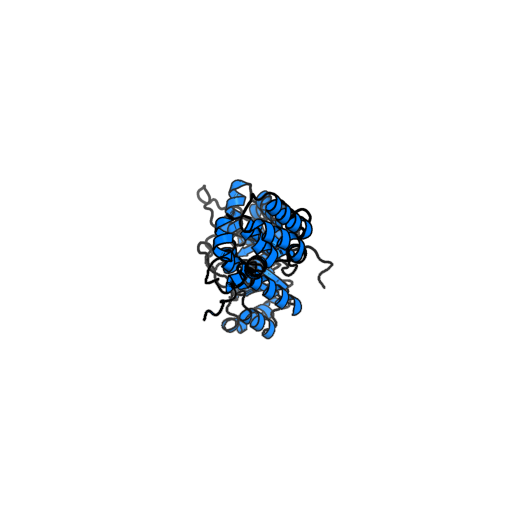 A C 1
ATOM 1257 O O . SER A 1 164 ? 10.316 -3.130 3.731 1.00 92.00 164 SER A O 1
ATOM 1259 N N . HIS A 1 165 ? 9.419 -5.166 4.057 1.00 92.69 165 HIS A N 1
ATOM 1260 C CA . HIS A 1 165 ? 10.404 -5.871 3.230 1.00 92.69 165 HIS A CA 1
ATOM 1261 C C . HIS A 1 165 ? 10.267 -5.549 1.732 1.00 92.69 165 HIS A C 1
ATOM 1263 O O . HIS A 1 165 ? 11.274 -5.377 1.036 1.00 92.69 165 HIS A O 1
ATOM 1269 N N . LEU A 1 166 ? 9.032 -5.451 1.228 1.00 94.88 166 LEU A N 1
ATOM 1270 C CA . LEU A 1 166 ? 8.777 -5.078 -0.162 1.00 94.88 166 LEU A CA 1
ATOM 1271 C C . LEU A 1 166 ? 9.290 -3.663 -0.433 1.00 94.88 166 LEU A C 1
ATOM 1273 O O . LEU A 1 166 ? 10.047 -3.477 -1.377 1.00 94.88 166 LEU A O 1
ATOM 1277 N N . ALA A 1 167 ? 8.938 -2.690 0.406 1.00 93.06 167 ALA A N 1
ATOM 1278 C CA . ALA A 1 167 ? 9.379 -1.306 0.283 1.00 93.06 167 ALA A CA 1
ATOM 1279 C C . ALA A 1 167 ? 10.911 -1.216 0.237 1.00 93.06 167 ALA A C 1
ATOM 1281 O O . ALA A 1 167 ? 11.471 -0.636 -0.691 1.00 93.06 167 ALA A O 1
ATOM 1282 N N . ALA A 1 168 ? 11.604 -1.875 1.172 1.00 92.38 168 ALA A N 1
ATOM 1283 C CA . ALA A 1 168 ? 13.067 -1.932 1.170 1.00 92.38 168 ALA A CA 1
ATOM 1284 C C . ALA A 1 168 ? 13.635 -2.541 -0.128 1.00 92.38 168 ALA A C 1
ATOM 1286 O O . ALA A 1 168 ? 14.640 -2.061 -0.653 1.00 92.38 168 ALA A O 1
ATOM 1287 N N . SER A 1 169 ? 12.976 -3.570 -0.665 1.00 94.00 169 SER A N 1
ATOM 1288 C CA . SER A 1 169 ? 13.378 -4.231 -1.911 1.00 94.00 169 SER A CA 1
ATOM 1289 C C . SER A 1 169 ? 13.137 -3.347 -3.139 1.00 94.00 169 SER A C 1
ATOM 1291 O O . SER A 1 169 ? 14.018 -3.228 -3.984 1.00 94.00 169 SER A O 1
ATOM 1293 N N . LEU A 1 170 ? 11.991 -2.663 -3.225 1.00 92.81 170 LEU A N 1
ATOM 1294 C CA . LEU A 1 170 ? 11.668 -1.748 -4.325 1.00 92.81 170 LEU A CA 1
ATOM 1295 C C . LEU A 1 170 ? 12.577 -0.512 -4.329 1.00 92.81 170 LEU A C 1
ATOM 1297 O O . LEU A 1 170 ? 12.954 -0.038 -5.401 1.00 92.81 170 LEU A O 1
ATOM 1301 N N . HIS A 1 171 ? 12.972 -0.010 -3.156 1.00 90.38 171 HIS A N 1
ATOM 1302 C CA . HIS A 1 171 ? 13.839 1.172 -3.030 1.00 90.38 171 HIS A CA 1
ATOM 1303 C C . HIS A 1 171 ? 15.328 0.851 -3.208 1.00 90.38 171 HIS A C 1
ATOM 1305 O O . HIS A 1 171 ? 16.138 1.770 -3.321 1.00 90.38 171 HIS A O 1
ATOM 1311 N N . SER A 1 172 ? 15.693 -0.431 -3.246 1.00 90.56 172 SER A N 1
ATOM 1312 C CA . SER A 1 172 ? 17.049 -0.886 -3.551 1.00 90.56 172 SER A CA 1
ATOM 1313 C C . SER A 1 172 ? 17.364 -0.730 -5.048 1.00 90.56 172 SER A C 1
ATOM 1315 O O . SER A 1 172 ? 16.466 -0.881 -5.884 1.00 90.56 172 SER A O 1
ATOM 1317 N N . PRO A 1 173 ? 18.631 -0.487 -5.442 1.00 87.31 173 PRO A N 1
ATOM 1318 C CA . PRO A 1 173 ? 19.060 -0.609 -6.838 1.00 87.31 173 PRO A CA 1
ATOM 1319 C C . PRO A 1 173 ? 19.032 -2.059 -7.353 1.00 87.31 173 PRO A C 1
ATOM 1321 O O . PRO A 1 173 ? 19.138 -2.269 -8.561 1.00 87.31 173 PRO A O 1
ATOM 1324 N N . ASP A 1 174 ? 18.888 -3.039 -6.461 1.00 90.25 174 ASP A N 1
ATOM 1325 C CA . ASP A 1 174 ? 18.789 -4.459 -6.786 1.00 90.25 174 ASP A CA 1
ATOM 1326 C C . ASP A 1 174 ? 17.428 -4.789 -7.425 1.00 90.25 174 ASP A C 1
ATOM 1328 O O . ASP A 1 174 ? 16.413 -4.972 -6.749 1.00 90.25 174 ASP A O 1
ATOM 1332 N N . ILE A 1 175 ? 17.413 -4.822 -8.760 1.00 89.94 175 ILE A N 1
ATOM 1333 C CA . ILE A 1 175 ? 16.214 -5.106 -9.562 1.00 89.94 175 ILE A CA 1
ATOM 1334 C C . ILE A 1 175 ? 15.710 -6.529 -9.318 1.00 89.94 175 ILE A C 1
ATOM 1336 O O . ILE A 1 175 ? 14.507 -6.763 -9.395 1.00 89.94 175 ILE A O 1
ATOM 1340 N N . ASP A 1 176 ? 16.614 -7.450 -9.010 1.00 88.25 176 ASP A N 1
ATOM 1341 C CA . ASP A 1 176 ? 16.313 -8.860 -8.821 1.00 88.25 176 ASP A CA 1
ATOM 1342 C C . ASP A 1 176 ? 15.473 -9.064 -7.565 1.00 88.25 176 ASP A C 1
ATOM 1344 O O . ASP A 1 176 ? 14.329 -9.519 -7.598 1.00 88.25 176 ASP A O 1
ATOM 1348 N N . ARG A 1 177 ? 15.995 -8.535 -6.455 1.00 91.62 177 ARG A N 1
ATOM 1349 C CA . ARG A 1 177 ? 15.300 -8.500 -5.173 1.00 91.62 177 ARG A CA 1
ATOM 1350 C C . ARG A 1 177 ? 13.956 -7.777 -5.277 1.00 91.62 177 ARG A C 1
ATOM 1352 O O . ARG A 1 177 ? 12.972 -8.208 -4.675 1.00 91.62 177 ARG A O 1
ATOM 1359 N N . ALA A 1 178 ? 13.903 -6.672 -6.024 1.00 93.06 178 ALA A N 1
ATOM 1360 C CA . ALA A 1 178 ? 12.669 -5.926 -6.250 1.00 93.06 178 ALA A CA 1
ATOM 1361 C C . ALA A 1 178 ? 11.632 -6.754 -7.029 1.00 93.06 178 ALA A C 1
ATOM 1363 O O . ALA A 1 178 ? 10.450 -6.736 -6.681 1.00 93.06 178 ALA A O 1
ATOM 1364 N N . PHE A 1 179 ? 12.069 -7.474 -8.066 1.00 93.38 179 PHE A N 1
ATOM 1365 C CA . PHE A 1 179 ? 11.219 -8.331 -8.886 1.00 93.38 179 PHE A CA 1
ATOM 1366 C C . PHE A 1 179 ? 10.658 -9.505 -8.081 1.00 93.38 179 PHE A C 1
ATOM 1368 O O . PHE A 1 179 ? 9.444 -9.716 -8.110 1.00 93.38 179 PHE A O 1
ATOM 1375 N N . ASP A 1 180 ? 11.486 -10.216 -7.319 1.00 93.56 180 ASP A N 1
ATOM 1376 C CA . ASP A 1 180 ? 11.045 -11.355 -6.508 1.00 93.56 180 ASP A CA 1
ATOM 1377 C C . ASP A 1 180 ? 10.068 -10.926 -5.411 1.00 93.56 180 ASP A C 1
ATOM 1379 O O . ASP A 1 180 ? 8.983 -11.500 -5.277 1.00 93.56 180 ASP A O 1
ATOM 1383 N N . ALA A 1 181 ? 10.396 -9.861 -4.670 1.00 95.06 181 ALA A N 1
ATOM 1384 C CA . ALA A 1 181 ? 9.526 -9.345 -3.617 1.00 95.06 181 ALA A CA 1
ATOM 1385 C C . ALA A 1 181 ? 8.164 -8.900 -4.173 1.00 95.06 181 ALA A C 1
ATOM 1387 O O . ALA A 1 181 ? 7.121 -9.214 -3.594 1.00 95.06 181 ALA A O 1
ATOM 1388 N N . LEU A 1 182 ? 8.155 -8.206 -5.315 1.00 95.75 182 LEU A N 1
ATOM 1389 C CA . LEU A 1 182 ? 6.916 -7.787 -5.964 1.00 95.75 182 LEU A CA 1
ATOM 1390 C C . LEU A 1 182 ? 6.121 -8.987 -6.496 1.00 95.75 182 LEU A C 1
ATOM 1392 O O . LEU A 1 182 ? 4.911 -9.060 -6.281 1.00 95.75 182 LEU A O 1
ATOM 1396 N N . SER A 1 183 ? 6.788 -9.941 -7.152 1.00 95.25 183 SER A N 1
ATOM 1397 C CA . SER A 1 183 ? 6.176 -11.181 -7.651 1.00 95.25 183 SER A CA 1
ATOM 1398 C C . SER A 1 183 ? 5.465 -11.943 -6.546 1.00 95.25 183 SER A C 1
ATOM 1400 O O . SER A 1 183 ? 4.323 -12.386 -6.719 1.00 95.25 183 SER A O 1
ATOM 1402 N N . HIS A 1 184 ? 6.136 -12.053 -5.403 1.00 96.50 184 HIS A N 1
ATOM 1403 C CA . HIS A 1 184 ? 5.626 -12.707 -4.213 1.00 96.50 184 HIS A CA 1
ATOM 1404 C C . HIS A 1 184 ? 4.384 -11.998 -3.670 1.00 96.50 184 HIS A C 1
ATOM 1406 O O . HIS A 1 184 ? 3.329 -12.621 -3.556 1.00 96.50 184 HIS A O 1
ATOM 1412 N N . VAL A 1 185 ? 4.455 -10.685 -3.427 1.00 97.62 185 VAL A N 1
ATOM 1413 C CA . VAL A 1 185 ? 3.329 -9.911 -2.870 1.00 97.62 185 VAL A CA 1
ATOM 1414 C C . VAL A 1 185 ? 2.115 -9.902 -3.801 1.00 97.62 185 VAL A C 1
ATOM 1416 O O . VAL A 1 185 ? 0.992 -10.109 -3.342 1.00 97.62 185 VAL A O 1
ATOM 1419 N N . LEU A 1 186 ? 2.310 -9.722 -5.111 1.00 96.75 186 LEU A N 1
ATOM 1420 C CA . LEU A 1 186 ? 1.209 -9.763 -6.081 1.00 96.75 186 LEU A CA 1
ATOM 1421 C C . LEU A 1 186 ? 0.547 -11.146 -6.130 1.00 96.75 186 LEU A C 1
ATOM 1423 O O . LEU A 1 186 ? -0.676 -11.261 -6.228 1.00 96.75 186 LEU A O 1
ATOM 1427 N N . SER A 1 187 ? 1.341 -12.213 -6.050 1.00 97.12 187 SER A N 1
ATOM 1428 C CA . SER A 1 187 ? 0.819 -13.583 -6.038 1.00 97.12 187 SER A CA 1
ATOM 1429 C C . SER A 1 187 ? 0.086 -13.902 -4.739 1.00 97.12 187 SER A C 1
ATOM 1431 O O . SER A 1 187 ? -0.994 -14.492 -4.794 1.00 97.12 187 SER A O 1
ATOM 1433 N N . LEU A 1 188 ? 0.608 -13.444 -3.601 1.00 98.19 188 LEU A N 1
ATOM 1434 C CA . LEU A 1 188 ? -0.021 -13.590 -2.292 1.00 98.19 188 LEU A CA 1
ATOM 1435 C C . LEU A 1 188 ? -1.347 -12.823 -2.209 1.00 98.19 188 LEU A C 1
ATOM 1437 O O . LEU A 1 188 ? -2.347 -13.379 -1.760 1.00 98.19 188 LEU A O 1
ATOM 1441 N N . GLY A 1 189 ? -1.393 -11.587 -2.714 1.00 97.25 189 GLY A N 1
ATOM 1442 C CA . GLY A 1 189 ? -2.627 -10.802 -2.801 1.00 97.25 189 GLY A CA 1
ATOM 1443 C C . GLY A 1 189 ? -3.692 -11.496 -3.652 1.00 97.25 189 GLY A C 1
ATOM 1444 O O . GLY A 1 189 ? -4.841 -11.626 -3.231 1.00 97.25 189 GLY A O 1
ATOM 1445 N N . ARG A 1 190 ? -3.322 -12.027 -4.826 1.00 97.00 190 ARG A N 1
ATOM 1446 C CA . ARG A 1 190 ? -4.246 -12.824 -5.659 1.00 97.00 190 ARG A CA 1
ATOM 1447 C C . ARG A 1 190 ? -4.720 -14.090 -4.950 1.00 97.00 190 ARG A C 1
ATOM 1449 O O . ARG A 1 190 ? -5.894 -14.433 -5.057 1.00 97.00 190 ARG A O 1
ATOM 1456 N N . TYR A 1 191 ? -3.824 -14.783 -4.250 1.00 98.06 191 TYR A N 1
ATOM 1457 C CA . TYR A 1 191 ? -4.162 -15.968 -3.466 1.00 98.06 191 TYR A CA 1
ATOM 1458 C C . TYR A 1 191 ? -5.216 -15.639 -2.403 1.00 98.06 191 TYR A C 1
ATOM 1460 O O . TYR A 1 191 ? -6.301 -16.212 -2.439 1.00 98.06 191 TYR A O 1
ATOM 1468 N N . LEU A 1 192 ? -4.956 -14.650 -1.546 1.00 97.69 192 LEU A N 1
ATOM 1469 C CA . LEU A 1 192 ? -5.871 -14.221 -0.485 1.00 97.69 192 LEU A CA 1
ATOM 1470 C C . LEU A 1 192 ? -7.247 -13.795 -1.022 1.00 97.69 192 LEU A C 1
ATOM 1472 O O . LEU A 1 192 ? -8.267 -14.277 -0.532 1.00 97.69 192 LEU A O 1
ATOM 1476 N N . ASN A 1 193 ? -7.297 -12.991 -2.091 1.00 96.25 193 ASN A N 1
ATOM 1477 C CA . ASN A 1 193 ? -8.574 -12.582 -2.691 1.00 96.25 193 ASN A CA 1
ATOM 1478 C C . ASN A 1 193 ? -9.377 -13.756 -3.259 1.00 96.25 193 ASN A C 1
ATOM 1480 O O . ASN A 1 193 ? -10.600 -13.771 -3.134 1.00 96.25 193 ASN A O 1
ATOM 1484 N N . ARG A 1 194 ? -8.717 -14.748 -3.879 1.00 96.69 194 ARG A N 1
ATOM 1485 C CA . ARG A 1 194 ? -9.405 -15.961 -4.362 1.00 96.69 194 ARG A CA 1
ATOM 1486 C C . ARG A 1 194 ? -10.037 -16.760 -3.223 1.00 96.69 194 ARG A C 1
ATOM 1488 O O . ARG A 1 194 ? -11.016 -17.456 -3.461 1.00 96.69 194 ARG A O 1
ATOM 1495 N N . HIS A 1 195 ? -9.511 -16.625 -2.009 1.00 97.50 195 HIS A N 1
ATOM 1496 C CA . HIS A 1 195 ? -10.069 -17.208 -0.792 1.00 97.50 195 HIS A CA 1
ATOM 1497 C C . HIS A 1 195 ? -11.007 -16.257 -0.026 1.00 97.50 195 HIS A C 1
ATOM 1499 O O . HIS A 1 195 ? -11.368 -16.541 1.112 1.00 97.50 195 HIS A O 1
ATOM 1505 N N . GLY A 1 196 ? -11.426 -15.144 -0.638 1.00 96.38 196 GLY A N 1
ATOM 1506 C CA . GLY A 1 196 ? -12.392 -14.214 -0.051 1.00 96.38 196 GLY A CA 1
ATOM 1507 C C . GLY A 1 196 ? -11.831 -13.315 1.052 1.00 96.38 196 GLY A C 1
ATOM 1508 O O . GLY A 1 196 ? -12.611 -12.705 1.776 1.00 96.38 196 GLY A O 1
ATOM 1509 N N . VAL A 1 197 ? -10.505 -13.222 1.188 1.00 97.56 197 VAL A N 1
ATOM 1510 C CA . VAL A 1 197 ? -9.862 -12.349 2.177 1.00 97.56 197 VAL A CA 1
ATOM 1511 C C . VAL A 1 197 ? -9.714 -10.938 1.611 1.00 97.56 197 VAL A C 1
ATOM 1513 O O . VAL A 1 197 ? -9.125 -10.750 0.546 1.00 97.56 197 VAL A O 1
ATOM 1516 N N . GLU A 1 198 ? -10.201 -9.938 2.344 1.00 97.44 198 GLU A N 1
ATOM 1517 C CA . GLU A 1 198 ? -9.929 -8.525 2.086 1.00 97.44 198 GLU A CA 1
ATOM 1518 C C . GLU A 1 198 ? -8.513 -8.170 2.553 1.00 97.44 198 GLU A C 1
ATOM 1520 O O . GLU A 1 198 ? -8.159 -8.355 3.719 1.00 97.44 198 GLU A O 1
ATOM 1525 N N . VAL A 1 199 ? -7.695 -7.661 1.626 1.00 98.00 199 VAL A N 1
ATOM 1526 C CA . VAL A 1 199 ? -6.278 -7.373 1.874 1.00 98.00 199 VAL A CA 1
ATOM 1527 C C . VAL A 1 199 ? -6.014 -5.874 1.859 1.00 98.00 199 VAL A C 1
ATOM 1529 O O . VAL A 1 199 ? -6.232 -5.194 0.850 1.00 98.00 199 VAL A O 1
ATOM 1532 N N . HIS A 1 200 ? -5.502 -5.371 2.974 1.00 97.81 200 HIS A N 1
ATOM 1533 C CA . HIS A 1 200 ? -4.948 -4.032 3.136 1.00 97.81 200 HIS A CA 1
ATOM 1534 C C . HIS A 1 200 ? -3.419 -4.095 3.159 1.00 97.81 200 HIS A C 1
ATOM 1536 O O . HIS A 1 200 ? -2.842 -5.143 3.447 1.00 97.81 200 HIS A O 1
ATOM 1542 N N . LEU A 1 201 ? -2.749 -2.985 2.856 1.00 96.94 201 LEU A N 1
ATOM 1543 C CA . LEU A 1 201 ? -1.288 -2.900 2.839 1.00 96.94 201 LEU A CA 1
ATOM 1544 C C . LEU A 1 201 ? -0.794 -1.774 3.747 1.00 96.94 201 LEU A C 1
ATOM 1546 O O . LEU A 1 201 ? -1.280 -0.652 3.641 1.00 96.94 201 LEU A O 1
ATOM 1550 N N . GLY A 1 202 ? 0.211 -2.055 4.575 1.00 93.19 202 GLY A N 1
ATOM 1551 C CA . GLY A 1 202 ? 0.948 -1.070 5.376 1.00 93.19 202 GLY A CA 1
ATOM 1552 C C . GLY A 1 202 ? 2.460 -1.204 5.163 1.00 93.19 202 GLY A C 1
ATOM 1553 O O . GLY A 1 202 ? 2.889 -1.941 4.286 1.00 93.19 202 GLY A O 1
ATOM 1554 N N . GLY A 1 203 ? 3.297 -0.531 5.958 1.00 85.31 203 GLY A N 1
ATOM 1555 C CA . GLY A 1 203 ? 4.740 -0.840 5.997 1.00 85.31 203 GLY A CA 1
ATOM 1556 C C . GLY A 1 203 ? 5.628 -0.073 5.006 1.00 85.31 203 GLY A C 1
ATOM 1557 O O . GLY A 1 203 ? 6.417 -0.655 4.271 1.00 85.31 203 GLY A O 1
ATOM 1558 N N . GLY A 1 204 ? 5.561 1.261 5.007 1.00 84.25 204 GLY A N 1
ATOM 1559 C CA . GLY A 1 204 ? 6.637 2.092 4.441 1.00 84.25 204 GLY A CA 1
ATOM 1560 C C . GLY A 1 204 ? 6.695 2.204 2.910 1.00 84.25 204 GLY A C 1
ATOM 1561 O O . GLY A 1 204 ? 7.770 2.477 2.370 1.00 84.25 204 GLY A O 1
ATOM 1562 N N . LEU A 1 205 ? 5.562 2.038 2.230 1.00 90.00 205 LEU A N 1
ATOM 1563 C CA . LEU A 1 205 ? 5.411 2.272 0.791 1.00 90.00 205 LEU A CA 1
ATOM 1564 C C . LEU A 1 205 ? 5.560 3.764 0.425 1.00 90.00 205 LEU A C 1
ATOM 1566 O O . LEU A 1 205 ? 5.208 4.644 1.212 1.00 90.00 205 LEU A O 1
ATOM 1570 N N . ARG A 1 206 ? 6.063 4.034 -0.784 1.00 87.62 206 ARG A N 1
ATOM 1571 C CA . ARG A 1 206 ? 6.175 5.360 -1.426 1.00 87.62 206 ARG A CA 1
ATOM 1572 C C . ARG A 1 206 ? 5.140 5.524 -2.546 1.00 87.62 206 ARG A C 1
ATOM 1574 O O . ARG A 1 206 ? 4.676 4.508 -3.067 1.00 87.62 206 ARG A O 1
ATOM 1581 N N . PRO A 1 207 ? 4.848 6.760 -3.007 1.00 82.50 207 PRO A N 1
ATOM 1582 C CA . PRO A 1 207 ? 3.902 7.003 -4.104 1.00 82.50 207 PRO A CA 1
ATOM 1583 C C . PRO A 1 207 ? 4.108 6.102 -5.338 1.00 82.50 207 PRO A C 1
ATOM 1585 O O . PRO A 1 207 ? 3.148 5.567 -5.891 1.00 82.50 207 PRO A O 1
ATOM 1588 N N . ALA A 1 208 ? 5.365 5.879 -5.743 1.00 81.75 208 ALA A N 1
ATOM 1589 C CA . ALA A 1 208 ? 5.705 5.029 -6.886 1.00 81.75 208 ALA A CA 1
ATOM 1590 C C . ALA A 1 208 ? 5.338 3.545 -6.676 1.00 81.75 208 ALA A C 1
ATOM 1592 O O . ALA A 1 208 ? 4.882 2.889 -7.614 1.00 81.75 208 ALA A O 1
ATOM 1593 N N . ASP A 1 209 ? 5.478 3.029 -5.450 1.00 89.38 209 ASP A N 1
ATOM 1594 C CA . ASP A 1 209 ? 5.142 1.639 -5.112 1.00 89.38 209 ASP A CA 1
ATOM 1595 C C . ASP A 1 209 ? 3.625 1.414 -5.189 1.00 89.38 209 ASP A C 1
ATOM 1597 O O . ASP A 1 209 ? 3.159 0.371 -5.659 1.00 89.38 209 ASP A O 1
ATOM 1601 N N . LEU A 1 210 ? 2.843 2.422 -4.772 1.00 90.81 210 LEU A N 1
ATOM 1602 C CA . LEU A 1 210 ? 1.379 2.359 -4.757 1.00 90.81 210 LEU A CA 1
ATOM 1603 C C . LEU A 1 210 ? 0.806 2.105 -6.141 1.00 90.81 210 LEU A C 1
ATOM 1605 O O . LEU A 1 210 ? -0.157 1.360 -6.270 1.00 90.81 210 LEU A O 1
ATOM 1609 N N . ARG A 1 211 ? 1.404 2.685 -7.180 1.00 88.62 211 ARG A N 1
ATOM 1610 C CA . ARG A 1 211 ? 0.941 2.530 -8.561 1.00 88.62 211 ARG A CA 1
ATOM 1611 C C . ARG A 1 211 ? 1.015 1.075 -9.026 1.00 88.62 211 ARG A C 1
ATOM 1613 O O . ARG A 1 211 ? 0.044 0.542 -9.557 1.00 88.62 211 ARG A O 1
ATOM 1620 N N . VAL A 1 212 ? 2.147 0.418 -8.777 1.00 90.06 212 VAL A N 1
ATOM 1621 C CA . VAL A 1 212 ? 2.377 -0.994 -9.126 1.00 90.06 212 VAL A CA 1
ATOM 1622 C C . VAL A 1 212 ? 1.402 -1.903 -8.373 1.00 90.06 212 VAL A C 1
ATOM 1624 O O . 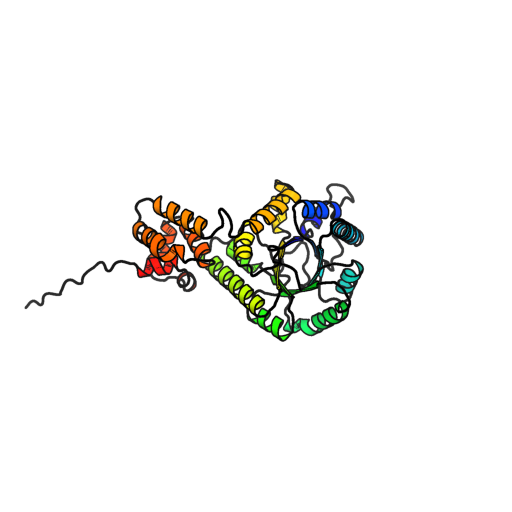VAL A 1 212 ? 0.779 -2.786 -8.962 1.00 90.06 212 VAL A O 1
ATOM 1627 N N . LEU A 1 213 ? 1.222 -1.659 -7.076 1.00 94.31 213 LEU A N 1
ATOM 1628 C CA . LEU A 1 213 ? 0.358 -2.474 -6.223 1.00 94.31 213 LEU A CA 1
ATOM 1629 C C . LEU A 1 213 ? -1.131 -2.250 -6.526 1.00 94.31 213 LEU A C 1
ATOM 1631 O O . LEU A 1 213 ? -1.879 -3.218 -6.663 1.00 94.31 213 LEU A O 1
ATOM 1635 N N . ALA A 1 214 ? -1.562 -0.999 -6.705 1.00 93.62 214 ALA A N 1
ATOM 1636 C CA . ALA A 1 214 ? -2.941 -0.635 -7.029 1.00 93.62 214 ALA A CA 1
ATOM 1637 C C . ALA A 1 214 ? -3.400 -1.224 -8.372 1.00 93.62 214 ALA A C 1
ATOM 1639 O O . ALA A 1 214 ? -4.546 -1.668 -8.479 1.00 93.62 214 ALA A O 1
ATOM 1640 N N . ARG A 1 215 ? -2.503 -1.319 -9.368 1.00 90.94 215 ARG A N 1
ATOM 1641 C CA . ARG A 1 215 ? -2.802 -1.934 -10.676 1.00 90.94 215 ARG A CA 1
ATOM 1642 C C . ARG A 1 215 ? -3.282 -3.378 -10.584 1.00 90.94 215 ARG A C 1
ATOM 1644 O O . ARG A 1 215 ? -4.063 -3.807 -11.424 1.00 90.94 215 ARG A O 1
ATOM 1651 N N . SER A 1 216 ? -2.846 -4.121 -9.570 1.00 91.06 216 SER A N 1
ATOM 1652 C CA . SER A 1 216 ? -3.221 -5.530 -9.406 1.00 91.06 216 SER A CA 1
ATOM 1653 C C . SER A 1 216 ? -4.700 -5.748 -9.074 1.00 91.06 216 SER A C 1
ATOM 1655 O O . SER A 1 216 ? -5.182 -6.878 -9.157 1.00 91.06 216 SER A O 1
ATOM 1657 N N . GLY A 1 217 ? -5.400 -4.708 -8.600 1.00 90.56 217 GLY A N 1
ATOM 1658 C CA . GLY A 1 217 ? -6.765 -4.812 -8.076 1.00 90.56 217 GLY A CA 1
ATOM 1659 C C . GLY A 1 217 ? -6.908 -5.731 -6.855 1.00 90.56 217 GLY A C 1
ATOM 1660 O O . GLY A 1 217 ? -8.030 -6.001 -6.433 1.00 90.56 217 GLY A O 1
ATOM 1661 N N . SER A 1 218 ? -5.793 -6.218 -6.299 1.00 94.06 218 SER A N 1
ATOM 1662 C CA . SER A 1 218 ? -5.773 -7.216 -5.228 1.00 94.06 218 SER A CA 1
ATOM 1663 C C . SER A 1 218 ? -5.784 -6.605 -3.823 1.00 94.06 218 SER A C 1
ATOM 1665 O O . SER A 1 218 ? -5.874 -7.330 -2.839 1.00 94.06 218 SER A O 1
ATOM 1667 N N . PHE A 1 219 ? -5.686 -5.284 -3.705 1.00 95.69 219 PHE A N 1
ATOM 1668 C CA . PHE A 1 219 ? -5.555 -4.603 -2.419 1.00 95.69 219 PHE A CA 1
ATOM 1669 C C . PHE A 1 219 ? -6.627 -3.525 -2.291 1.00 95.69 219 PHE A C 1
ATOM 1671 O O . PHE A 1 219 ? -6.817 -2.725 -3.211 1.00 95.69 219 PHE A O 1
ATOM 1678 N N . ARG A 1 220 ? -7.355 -3.527 -1.170 1.00 95.62 220 ARG A N 1
ATOM 1679 C CA . ARG A 1 220 ? -8.518 -2.652 -0.949 1.00 95.62 220 ARG A CA 1
ATOM 1680 C C . ARG A 1 220 ? -8.172 -1.327 -0.300 1.00 95.62 220 ARG A C 1
ATOM 1682 O O . ARG A 1 220 ? -8.805 -0.330 -0.638 1.00 95.62 220 ARG A O 1
ATOM 1689 N N . GLN A 1 221 ? -7.154 -1.296 0.551 1.00 96.44 221 GLN A N 1
ATOM 1690 C CA . GLN A 1 221 ? -6.694 -0.075 1.197 1.00 96.44 221 GLN A CA 1
ATOM 1691 C C . GLN A 1 221 ? -5.180 -0.072 1.375 1.00 96.44 221 GLN A C 1
ATOM 1693 O O . GLN A 1 221 ? -4.562 -1.115 1.595 1.00 96.44 221 GLN A O 1
ATOM 1698 N N . PHE A 1 222 ? -4.604 1.122 1.304 1.00 96.69 222 PHE A N 1
ATOM 1699 C CA . PHE A 1 222 ? -3.203 1.397 1.577 1.00 96.69 222 PHE A CA 1
ATOM 1700 C C . PHE A 1 222 ? -3.116 2.310 2.800 1.00 96.69 222 PHE A C 1
ATOM 1702 O O . PHE A 1 222 ? -3.719 3.380 2.813 1.00 96.69 222 PHE A O 1
ATOM 1709 N N . ASN A 1 223 ? -2.374 1.884 3.815 1.00 95.56 223 ASN A N 1
ATOM 1710 C CA . ASN A 1 223 ? -2.154 2.604 5.062 1.00 95.56 223 ASN A CA 1
ATOM 1711 C C . ASN A 1 223 ? -0.741 3.205 5.038 1.00 95.56 223 ASN A C 1
ATOM 1713 O O . ASN A 1 223 ? 0.259 2.490 5.152 1.00 95.56 223 ASN A O 1
ATOM 1717 N N . ILE A 1 224 ? -0.647 4.523 4.853 1.00 93.69 224 ILE A N 1
ATOM 1718 C CA . ILE A 1 224 ? 0.619 5.244 4.648 1.00 93.69 224 ILE A CA 1
ATOM 1719 C C . ILE A 1 224 ? 0.885 6.166 5.831 1.00 93.69 224 ILE A C 1
ATOM 1721 O O . ILE A 1 224 ? 0.018 6.926 6.218 1.00 93.69 224 ILE A O 1
ATOM 172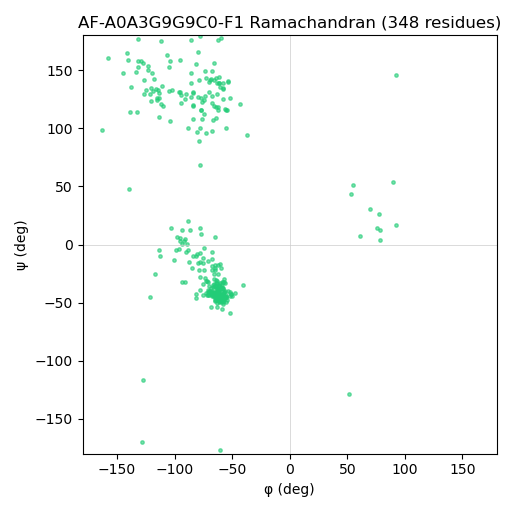5 N N . GLY A 1 225 ? 2.080 6.118 6.415 1.00 88.06 225 GLY A N 1
ATOM 1726 C CA . GLY A 1 225 ? 2.442 6.959 7.563 1.00 88.06 225 GLY A CA 1
ATOM 1727 C C . GLY A 1 225 ? 3.732 7.724 7.320 1.00 88.06 225 GLY A C 1
ATOM 1728 O O . GLY A 1 225 ? 3.843 8.499 6.376 1.00 88.06 225 GLY A O 1
ATOM 1729 N N . ARG A 1 226 ? 4.751 7.423 8.128 1.00 85.06 226 ARG A N 1
ATOM 1730 C CA . ARG A 1 226 ? 6.074 8.074 8.163 1.00 85.06 226 ARG A CA 1
ATOM 1731 C C . ARG A 1 226 ? 6.710 8.432 6.816 1.00 85.06 226 ARG A C 1
ATOM 1733 O O . ARG A 1 226 ? 7.412 9.430 6.724 1.00 85.06 226 ARG A O 1
ATOM 1740 N N . ARG A 1 227 ? 6.511 7.613 5.779 1.00 85.69 227 ARG A N 1
ATOM 1741 C CA . ARG A 1 227 ? 7.102 7.839 4.449 1.00 85.69 227 ARG A CA 1
ATOM 1742 C C . ARG A 1 227 ? 6.499 9.009 3.683 1.00 85.69 227 ARG A C 1
ATOM 1744 O O . ARG A 1 227 ? 7.116 9.390 2.709 1.00 85.69 227 ARG A O 1
ATOM 1751 N N . LEU A 1 228 ? 5.353 9.531 4.112 1.00 90.62 228 LEU A N 1
ATOM 1752 C CA . LEU A 1 228 ? 4.717 10.718 3.544 1.00 90.62 228 LEU A CA 1
ATOM 1753 C C . LEU A 1 228 ? 5.260 12.025 4.141 1.00 90.62 228 LEU A C 1
ATOM 1755 O O . LEU A 1 228 ? 5.073 13.091 3.567 1.00 90.62 228 LEU A O 1
ATOM 1759 N N . MET A 1 229 ? 5.876 11.964 5.326 1.00 88.69 229 MET A N 1
ATOM 1760 C CA . MET A 1 229 ? 6.252 13.167 6.074 1.00 88.69 229 MET A CA 1
ATOM 1761 C C . MET A 1 229 ? 7.260 14.063 5.340 1.00 88.69 229 MET A C 1
ATOM 1763 O O . MET A 1 229 ? 7.049 15.271 5.362 1.00 88.69 229 MET A O 1
ATOM 1767 N N . PRO A 1 230 ? 8.310 13.546 4.668 1.00 88.94 230 PRO A N 1
ATOM 1768 C CA . PRO A 1 230 ? 9.224 14.404 3.911 1.00 88.94 230 PRO A CA 1
ATOM 1769 C C . PRO A 1 230 ? 8.512 15.233 2.833 1.00 88.94 230 PRO A C 1
ATOM 1771 O O . PRO A 1 230 ? 8.738 16.435 2.734 1.00 88.94 230 PRO A O 1
ATOM 1774 N N . GLU A 1 231 ? 7.612 14.615 2.069 1.00 90.75 231 GLU A N 1
ATOM 1775 C CA . GLU A 1 231 ? 6.808 15.282 1.044 1.00 90.75 231 GLU A CA 1
ATOM 1776 C C . GLU A 1 231 ? 5.807 16.260 1.672 1.00 90.75 231 GLU A C 1
ATOM 1778 O O . GLU A 1 231 ? 5.647 17.376 1.191 1.00 90.75 231 GLU A O 1
ATOM 1783 N N . ALA A 1 232 ? 5.182 15.890 2.794 1.00 92.62 232 ALA A N 1
ATOM 1784 C CA . ALA A 1 232 ? 4.272 16.772 3.523 1.00 92.62 232 ALA A CA 1
ATOM 1785 C C . ALA A 1 232 ? 4.969 18.022 4.088 1.00 92.62 232 ALA A C 1
ATOM 1787 O O . ALA A 1 232 ? 4.348 19.079 4.149 1.00 92.62 232 ALA A O 1
ATOM 1788 N N . LEU A 1 233 ? 6.239 17.917 4.487 1.00 90.88 233 LEU A N 1
ATOM 1789 C CA . LEU A 1 233 ? 7.041 19.061 4.933 1.00 90.88 233 LEU A CA 1
ATOM 1790 C C . LEU A 1 233 ? 7.445 19.976 3.770 1.00 90.88 233 LEU A C 1
ATOM 1792 O O . LEU A 1 233 ? 7.574 21.178 3.974 1.00 90.88 233 LEU A O 1
ATOM 1796 N N . ASN A 1 234 ? 7.644 19.419 2.572 1.00 93.44 234 ASN A N 1
ATOM 1797 C CA . ASN A 1 234 ? 8.040 20.188 1.392 1.00 93.44 234 ASN A CA 1
ATOM 1798 C C . ASN A 1 234 ? 6.847 20.873 0.708 1.00 93.44 234 ASN A C 1
ATOM 1800 O O . ASN A 1 234 ? 6.914 22.056 0.387 1.00 93.44 234 ASN A O 1
ATOM 1804 N N . ASP A 1 235 ? 5.754 20.132 0.511 1.00 94.50 235 ASP A N 1
ATOM 1805 C CA . ASP A 1 235 ? 4.625 20.538 -0.338 1.00 94.50 235 ASP A CA 1
ATOM 1806 C C . ASP A 1 235 ? 3.334 20.808 0.459 1.00 94.50 235 ASP A C 1
ATOM 1808 O O . ASP A 1 235 ? 2.349 21.312 -0.083 1.00 94.50 235 ASP A O 1
ATOM 1812 N N . GLY A 1 236 ? 3.318 20.467 1.751 1.00 95.19 236 GLY A N 1
ATOM 1813 C CA . GLY A 1 236 ? 2.133 20.483 2.608 1.00 95.19 236 GLY A CA 1
ATOM 1814 C C . GLY A 1 236 ? 1.401 19.135 2.649 1.00 95.19 236 GLY A C 1
ATOM 1815 O O . GLY A 1 236 ? 1.311 18.409 1.657 1.00 95.19 236 GLY A O 1
ATOM 1816 N N . LEU A 1 237 ? 0.822 18.796 3.809 1.00 95.50 237 LEU A N 1
ATOM 1817 C CA . LEU A 1 237 ? 0.202 17.483 4.048 1.00 95.50 237 LEU A CA 1
ATOM 1818 C C . LEU A 1 237 ? -0.945 17.165 3.076 1.00 95.50 237 LEU A C 1
ATOM 1820 O O . LEU A 1 237 ? -0.960 16.088 2.487 1.00 95.50 237 LEU A O 1
ATOM 1824 N N . SER A 1 238 ? -1.873 18.102 2.857 1.00 97.50 238 SER A N 1
ATOM 1825 C CA . SER A 1 238 ? -3.010 17.901 1.941 1.00 97.50 238 SER A CA 1
ATOM 1826 C C . SER A 1 238 ? -2.550 17.650 0.495 1.00 97.50 238 SER A C 1
ATOM 1828 O O . SER A 1 238 ? -3.008 16.706 -0.154 1.00 97.50 238 SER A O 1
ATOM 1830 N N . ALA A 1 239 ? -1.566 18.416 0.008 1.00 97.19 239 ALA A N 1
ATOM 1831 C CA . ALA A 1 239 ? -1.002 18.247 -1.333 1.00 97.19 239 ALA A CA 1
ATOM 1832 C C . ALA A 1 239 ? -0.252 16.911 -1.489 1.00 97.19 239 ALA A C 1
ATOM 1834 O O . ALA A 1 239 ? -0.408 16.214 -2.499 1.00 97.19 239 ALA A O 1
ATOM 1835 N N . ALA A 1 240 ? 0.506 16.510 -0.467 1.00 96.00 240 ALA A N 1
ATOM 1836 C CA . ALA A 1 240 ? 1.207 15.233 -0.455 1.00 96.00 240 ALA A CA 1
ATOM 1837 C C . ALA A 1 240 ? 0.221 14.046 -0.474 1.00 96.00 240 ALA A C 1
ATOM 1839 O O . ALA A 1 240 ? 0.390 13.104 -1.254 1.00 96.00 240 ALA A O 1
ATOM 1840 N N . VAL A 1 241 ? -0.866 14.106 0.308 1.00 96.81 241 VAL A N 1
ATOM 1841 C CA . VAL A 1 241 ? -1.934 13.085 0.290 1.00 96.81 241 VAL A CA 1
ATOM 1842 C C . VAL A 1 241 ? -2.648 13.042 -1.062 1.00 96.81 241 VAL A C 1
ATOM 1844 O O . VAL A 1 241 ? -2.854 11.954 -1.609 1.00 96.81 241 VAL A O 1
ATOM 1847 N N . LYS A 1 242 ? -2.958 14.202 -1.648 1.00 96.25 242 LYS A N 1
ATOM 1848 C CA . LYS A 1 242 ? -3.559 14.291 -2.985 1.00 96.25 242 LYS A CA 1
ATOM 1849 C C . LYS A 1 242 ? -2.689 13.615 -4.041 1.00 96.25 242 LYS A C 1
ATOM 1851 O O . LYS A 1 242 ? -3.198 12.832 -4.842 1.00 96.25 242 LYS A O 1
ATOM 1856 N N . THR A 1 243 ? -1.376 13.819 -3.980 1.00 94.44 243 THR A N 1
ATOM 1857 C CA . THR A 1 243 ? -0.414 13.149 -4.867 1.00 94.44 243 THR A CA 1
ATOM 1858 C C . THR A 1 243 ? -0.490 11.624 -4.733 1.00 94.44 243 THR A C 1
ATOM 1860 O O . THR A 1 243 ? -0.540 10.920 -5.744 1.00 94.44 243 THR A O 1
ATOM 1863 N N . LEU A 1 244 ? -0.589 11.083 -3.509 1.00 94.44 244 LEU A N 1
ATOM 1864 C CA . LEU A 1 244 ? -0.794 9.641 -3.303 1.00 94.44 244 LEU A CA 1
ATOM 1865 C C . LEU A 1 244 ? -2.101 9.149 -3.947 1.00 94.44 244 LEU A C 1
ATOM 1867 O O . LEU A 1 244 ? -2.095 8.131 -4.647 1.00 94.44 244 LEU A O 1
ATOM 1871 N N . ARG A 1 245 ? -3.217 9.864 -3.748 1.00 93.88 245 ARG A N 1
ATOM 1872 C CA . ARG A 1 245 ? -4.519 9.510 -4.347 1.00 93.88 245 ARG A CA 1
ATOM 1873 C C . ARG A 1 245 ? -4.483 9.547 -5.870 1.00 93.88 245 ARG A C 1
ATOM 1875 O O . ARG A 1 245 ? -5.013 8.645 -6.523 1.00 93.88 245 ARG A O 1
ATOM 1882 N N . GLU A 1 246 ? -3.834 10.543 -6.455 1.00 91.81 246 GLU A N 1
ATOM 1883 C CA . GLU A 1 246 ? -3.648 10.645 -7.904 1.00 91.81 246 GLU A CA 1
ATOM 1884 C C . GLU A 1 246 ? -2.782 9.499 -8.443 1.00 91.81 246 GLU A C 1
ATOM 1886 O O . GLU A 1 246 ? -3.138 8.871 -9.445 1.00 91.81 246 GLU A O 1
ATOM 1891 N N . CYS A 1 247 ? -1.694 9.144 -7.752 1.00 91.19 247 CYS A N 1
ATOM 1892 C CA . CYS A 1 247 ? -0.872 7.982 -8.100 1.00 91.19 247 CYS A CA 1
ATOM 1893 C C . CYS A 1 247 ? -1.687 6.681 -8.118 1.00 91.19 247 CYS A C 1
ATOM 1895 O O . CYS A 1 247 ? -1.540 5.886 -9.051 1.00 91.19 247 CYS A O 1
ATOM 1897 N N . MET A 1 248 ? -2.555 6.481 -7.123 1.00 92.19 248 MET A N 1
ATOM 1898 C CA . MET A 1 248 ? -3.404 5.292 -6.998 1.00 92.19 248 MET A CA 1
ATOM 1899 C C . MET A 1 248 ? -4.553 5.264 -8.011 1.00 92.19 248 MET A C 1
ATOM 1901 O O . MET A 1 248 ? -4.840 4.218 -8.583 1.00 92.19 248 MET A O 1
ATOM 1905 N N . SER A 1 249 ? -5.215 6.395 -8.257 1.00 90.31 249 SER A N 1
ATOM 1906 C CA . SER A 1 249 ? -6.355 6.479 -9.184 1.00 90.31 249 SER A CA 1
ATOM 1907 C C . SER A 1 249 ? -5.941 6.365 -10.653 1.00 90.31 249 SER A C 1
ATOM 1909 O O . SER A 1 249 ? -6.691 5.822 -11.469 1.00 90.31 249 SER A O 1
ATOM 1911 N N . ARG A 1 250 ? -4.732 6.832 -10.990 1.00 90.44 250 ARG A N 1
ATOM 1912 C CA . ARG A 1 250 ? -4.133 6.684 -12.325 1.00 90.44 250 ARG A CA 1
ATOM 1913 C C . ARG A 1 250 ? -3.499 5.314 -12.550 1.00 90.44 250 ARG A C 1
ATOM 1915 O O . ARG A 1 250 ? -3.111 5.031 -13.677 1.00 90.44 250 ARG A O 1
ATOM 1922 N N . ALA A 1 251 ? -3.389 4.470 -11.524 1.00 91.62 251 ALA A N 1
ATOM 1923 C CA . ALA A 1 251 ? -2.799 3.143 -11.640 1.00 91.62 251 ALA A CA 1
ATOM 1924 C C . ALA A 1 251 ? -3.509 2.323 -12.737 1.00 91.62 251 ALA A C 1
ATOM 1926 O O . ALA A 1 251 ? -4.702 2.031 -12.648 1.00 91.62 251 ALA A O 1
ATOM 1927 N N . GLY A 1 252 ? -2.776 1.971 -13.795 1.00 90.12 252 GLY A N 1
ATOM 1928 C CA . GLY A 1 252 ? -3.285 1.186 -14.928 1.00 90.12 252 GLY A CA 1
ATOM 1929 C C . GLY A 1 252 ? -4.121 1.975 -15.928 1.00 90.12 252 GLY A C 1
ATOM 1930 O O . GLY A 1 252 ? -4.778 1.367 -16.771 1.00 90.12 252 GLY A O 1
ATOM 1931 N N . ARG A 1 253 ? -4.118 3.309 -15.844 1.00 91.19 253 ARG A N 1
ATOM 1932 C CA . ARG A 1 253 ? -4.896 4.214 -16.701 1.00 91.19 253 ARG A CA 1
ATOM 1933 C C . ARG A 1 253 ? -4.021 5.340 -17.249 1.00 91.19 253 ARG A C 1
ATOM 1935 O O . ARG A 1 253 ? -2.998 5.684 -16.658 1.00 91.19 253 ARG A O 1
ATOM 1942 N N . GLY A 1 254 ? -4.452 5.948 -18.358 1.00 91.75 254 GLY A N 1
ATOM 1943 C CA . GLY A 1 254 ? -3.699 7.011 -19.036 1.00 91.75 254 GLY A CA 1
ATOM 1944 C C . GLY A 1 254 ? -2.256 6.572 -19.287 1.00 91.75 254 GLY A C 1
ATOM 1945 O O . GLY A 1 254 ? -2.026 5.450 -19.727 1.00 91.75 254 GLY A O 1
ATOM 1946 N N . ASP A 1 255 ? -1.291 7.399 -18.889 1.00 90.50 255 ASP A N 1
ATOM 1947 C CA . ASP A 1 255 ? 0.137 7.086 -19.033 1.00 90.50 255 ASP A CA 1
ATOM 1948 C C . ASP A 1 255 ? 0.580 5.806 -18.299 1.00 90.50 255 ASP A C 1
ATOM 1950 O O . ASP A 1 255 ? 1.622 5.246 -18.624 1.00 90.50 255 ASP A O 1
ATOM 1954 N N . ASP A 1 256 ? -0.157 5.310 -17.304 1.00 92.06 256 ASP A N 1
ATOM 1955 C CA . ASP A 1 256 ? 0.183 4.059 -16.611 1.00 92.06 256 ASP A CA 1
ATOM 1956 C C . ASP A 1 256 ? -0.520 2.821 -17.196 1.00 92.06 256 ASP A C 1
ATOM 1958 O O . ASP A 1 256 ? -0.335 1.705 -16.703 1.00 92.06 256 ASP A O 1
ATOM 1962 N N . ALA A 1 257 ? -1.330 2.992 -18.246 1.00 93.25 257 ALA A N 1
ATOM 1963 C CA . ALA A 1 257 ? -1.944 1.872 -18.946 1.00 93.25 257 ALA A CA 1
ATOM 1964 C C . ALA A 1 257 ? -0.862 0.952 -19.546 1.00 93.25 257 ALA A C 1
ATOM 1966 O O . ALA A 1 257 ? 0.160 1.454 -20.025 1.00 93.25 257 ALA A O 1
ATOM 1967 N N . PRO A 1 258 ? -1.072 -0.382 -19.573 1.00 92.12 258 PRO A N 1
ATOM 1968 C CA . PRO A 1 258 ? -0.098 -1.318 -20.135 1.00 92.12 258 PRO A CA 1
ATOM 1969 C C . PRO A 1 258 ? 0.373 -0.926 -21.539 1.00 92.12 258 PRO A C 1
ATOM 1971 O O . PRO A 1 258 ? 1.573 -0.879 -21.776 1.00 92.12 258 PRO A O 1
ATOM 1974 N N . VAL A 1 259 ? -0.554 -0.527 -22.418 1.00 94.75 259 VAL A N 1
ATOM 1975 C CA . VAL A 1 259 ? -0.254 -0.103 -23.796 1.00 94.75 259 VAL A CA 1
ATOM 1976 C C . VAL A 1 259 ? 0.690 1.104 -23.836 1.00 94.75 259 VAL A C 1
ATOM 1978 O O . VAL A 1 259 ? 1.673 1.087 -24.573 1.00 94.75 259 VAL A O 1
ATOM 1981 N N . GLU A 1 260 ? 0.456 2.123 -23.005 1.00 96.44 260 GLU A N 1
ATOM 1982 C CA . GLU A 1 260 ? 1.318 3.312 -22.946 1.00 96.44 260 GLU A CA 1
ATOM 1983 C C . GLU A 1 260 ? 2.690 3.000 -22.332 1.00 96.44 260 GLU A C 1
ATOM 1985 O O . GLU A 1 260 ? 3.717 3.514 -22.781 1.00 96.44 260 GLU A O 1
ATOM 1990 N N . ARG A 1 261 ? 2.741 2.106 -21.336 1.00 95.50 261 ARG A N 1
ATOM 1991 C CA . ARG A 1 261 ? 4.002 1.600 -20.768 1.00 95.50 261 ARG A CA 1
ATOM 1992 C C . ARG A 1 261 ? 4.810 0.818 -21.805 1.00 95.50 261 ARG A C 1
ATOM 1994 O O . ARG A 1 261 ? 6.012 1.051 -21.948 1.00 95.50 261 ARG A O 1
ATOM 2001 N N . HIS A 1 262 ? 4.160 -0.067 -22.564 1.00 97.19 262 HIS A N 1
ATOM 2002 C CA . HIS A 1 262 ? 4.782 -0.813 -23.663 1.00 97.19 262 HIS A CA 1
ATOM 2003 C C . HIS A 1 262 ? 5.318 0.135 -24.735 1.00 97.19 262 HIS A C 1
ATOM 2005 O O . HIS A 1 262 ? 6.471 0.003 -25.144 1.00 97.19 262 HIS A O 1
ATOM 2011 N N . LYS A 1 263 ? 4.517 1.126 -25.139 1.00 96.75 263 LYS A N 1
ATOM 2012 C CA . LYS A 1 263 ? 4.906 2.143 -26.120 1.00 96.75 263 LYS A CA 1
ATOM 2013 C C . LYS A 1 263 ? 6.154 2.906 -25.678 1.00 96.75 263 LYS A C 1
ATOM 2015 O O . LYS A 1 263 ? 7.127 2.929 -26.425 1.00 96.75 263 LYS A O 1
ATOM 2020 N N . ARG A 1 264 ? 6.186 3.433 -24.448 1.00 96.19 264 ARG A N 1
ATOM 2021 C CA . ARG A 1 264 ? 7.368 4.144 -23.922 1.00 96.19 264 ARG A CA 1
ATOM 2022 C C . ARG A 1 264 ? 8.625 3.283 -23.911 1.00 96.19 264 ARG A C 1
ATOM 2024 O O . ARG A 1 264 ? 9.710 3.776 -24.211 1.00 96.19 264 ARG A O 1
ATOM 2031 N N . LEU A 1 265 ? 8.504 2.003 -23.556 1.00 96.06 265 LEU A N 1
ATOM 2032 C CA . LEU A 1 265 ? 9.646 1.090 -23.601 1.00 96.06 265 LEU A CA 1
ATOM 2033 C C . LEU A 1 265 ? 10.126 0.850 -25.034 1.00 96.06 265 LEU A C 1
ATOM 2035 O O . LEU A 1 265 ? 11.333 0.862 -25.270 1.00 96.06 265 LEU A O 1
ATOM 2039 N N . ALA A 1 266 ? 9.207 0.663 -25.981 1.00 96.44 266 ALA A N 1
ATOM 2040 C CA . ALA A 1 266 ? 9.541 0.492 -27.390 1.00 96.44 266 ALA A CA 1
ATOM 2041 C C . ALA A 1 266 ? 10.208 1.746 -27.978 1.00 96.44 266 ALA A C 1
ATOM 2043 O O . ALA A 1 266 ? 11.242 1.628 -28.629 1.00 96.44 266 ALA A O 1
ATOM 2044 N N . GLU A 1 267 ? 9.683 2.938 -27.692 1.00 95.69 267 GLU A N 1
ATOM 2045 C CA . GLU A 1 267 ? 10.271 4.222 -28.100 1.00 95.69 267 GLU A CA 1
ATOM 2046 C C . GLU A 1 267 ? 11.664 4.417 -27.501 1.00 95.69 267 GLU A C 1
ATOM 2048 O O . GLU A 1 267 ? 12.605 4.779 -28.209 1.00 95.69 267 GLU A O 1
ATOM 2053 N N . ARG A 1 268 ? 11.831 4.100 -26.211 1.00 94.06 268 ARG A N 1
ATOM 2054 C CA . ARG A 1 268 ? 13.141 4.132 -25.559 1.00 94.06 268 ARG A CA 1
ATOM 2055 C C . ARG A 1 268 ? 14.125 3.211 -26.267 1.00 94.06 268 ARG A C 1
ATOM 2057 O O . ARG A 1 268 ? 15.240 3.639 -26.540 1.00 94.06 268 ARG A O 1
ATOM 2064 N N . VAL A 1 269 ? 13.726 1.971 -26.556 1.00 94.69 269 VAL A N 1
ATOM 2065 C CA . VAL A 1 269 ? 14.561 1.010 -27.290 1.00 94.69 269 VAL A CA 1
ATOM 2066 C C . VAL A 1 269 ? 14.885 1.530 -28.685 1.00 94.69 269 VAL A C 1
ATOM 2068 O O . VAL A 1 269 ? 16.052 1.501 -29.060 1.00 94.69 269 VAL A O 1
ATOM 2071 N N . ALA A 1 270 ? 13.916 2.077 -29.422 1.00 93.50 270 ALA A N 1
ATOM 2072 C CA . ALA A 1 270 ? 14.112 2.647 -30.757 1.00 93.50 270 ALA A CA 1
ATOM 2073 C C . ALA A 1 270 ? 15.085 3.841 -30.761 1.00 93.50 270 ALA A C 1
ATOM 2075 O O . ALA A 1 270 ? 15.889 3.958 -31.682 1.00 93.50 270 ALA A O 1
ATOM 2076 N N . GLY A 1 271 ? 15.095 4.655 -29.703 1.00 91.38 271 GLY A N 1
ATOM 2077 C CA . GLY A 1 271 ? 16.034 5.768 -29.527 1.00 91.38 271 GLY A CA 1
ATOM 2078 C C . GLY A 1 271 ? 17.445 5.378 -29.068 1.00 91.38 271 GLY A C 1
ATOM 2079 O O . GLY A 1 271 ? 18.323 6.235 -29.017 1.00 91.38 271 GLY A O 1
ATOM 2080 N N . MET A 1 272 ? 17.696 4.110 -28.715 1.00 89.19 272 MET A N 1
ATOM 2081 C CA . MET A 1 272 ? 19.044 3.657 -28.336 1.00 89.19 272 MET A CA 1
ATOM 2082 C C . MET A 1 272 ? 20.006 3.722 -29.528 1.00 89.19 272 MET A C 1
ATOM 2084 O O . MET A 1 272 ? 19.630 3.361 -30.644 1.00 89.19 272 MET A O 1
ATOM 2088 N N . GLY A 1 273 ? 21.259 4.111 -29.277 1.00 85.00 273 GLY A N 1
ATOM 2089 C CA . GLY A 1 273 ? 22.336 3.982 -30.260 1.00 85.00 273 GLY A CA 1
ATOM 2090 C C . GLY A 1 273 ? 22.613 2.523 -30.641 1.00 85.00 273 GLY A C 1
ATOM 2091 O O . GLY A 1 273 ? 22.027 1.590 -30.078 1.00 85.00 273 GLY A O 1
ATOM 2092 N N . ASP A 1 274 ? 23.521 2.326 -31.594 1.00 77.12 274 ASP A N 1
ATOM 2093 C CA . ASP A 1 274 ? 23.925 0.984 -32.004 1.00 77.12 274 ASP A CA 1
ATOM 2094 C C . ASP A 1 274 ? 24.654 0.272 -30.851 1.00 77.12 274 ASP A C 1
ATOM 2096 O O . ASP A 1 274 ? 25.655 0.753 -30.315 1.00 77.12 274 ASP A O 1
ATOM 2100 N N . THR A 1 275 ? 24.092 -0.851 -30.411 1.00 81.69 275 THR A N 1
ATOM 2101 C CA . THR A 1 275 ? 24.592 -1.659 -29.293 1.00 81.69 275 THR A CA 1
ATOM 2102 C C . THR A 1 275 ? 24.435 -3.129 -29.637 1.00 81.69 275 THR A C 1
ATOM 2104 O O . THR A 1 275 ? 23.556 -3.513 -30.410 1.00 81.69 275 THR A O 1
ATOM 2107 N N . ARG A 1 276 ? 25.204 -4.000 -28.974 1.00 84.62 276 ARG A N 1
ATOM 2108 C CA . ARG A 1 276 ? 25.127 -5.458 -29.191 1.00 84.62 276 ARG A CA 1
ATOM 2109 C C . ARG A 1 276 ? 23.749 -6.045 -28.868 1.00 84.62 276 ARG A C 1
ATOM 2111 O O . ARG A 1 276 ? 23.470 -7.197 -29.220 1.00 84.62 276 ARG A O 1
ATOM 2118 N N . LEU A 1 277 ? 22.913 -5.305 -28.140 1.00 90.19 277 LEU A N 1
ATOM 2119 C CA . LEU A 1 277 ? 21.559 -5.702 -27.764 1.00 90.19 277 LEU A CA 1
ATOM 2120 C C . LEU A 1 277 ? 20.465 -5.067 -28.623 1.00 90.19 277 LEU A C 1
ATOM 2122 O O . LEU A 1 277 ? 19.339 -5.550 -28.538 1.00 90.19 277 LEU A O 1
ATOM 2126 N N . LYS A 1 278 ? 20.753 -4.040 -29.435 1.00 91.69 278 LYS A N 1
ATOM 2127 C CA . LYS A 1 278 ? 19.735 -3.215 -30.107 1.00 91.69 278 LYS A CA 1
ATOM 2128 C C . LYS A 1 278 ? 18.716 -4.048 -30.885 1.00 91.69 278 LYS A C 1
ATOM 2130 O O . LYS A 1 278 ? 17.535 -4.032 -30.548 1.00 91.69 278 LYS A O 1
ATOM 2135 N N . GLU A 1 279 ? 19.172 -4.842 -31.851 1.00 92.31 279 GLU A N 1
ATOM 2136 C CA . GLU A 1 279 ? 18.291 -5.672 -32.688 1.00 92.31 279 GLU A CA 1
ATOM 2137 C C . GLU A 1 279 ? 17.465 -6.673 -31.862 1.00 92.31 279 GLU A C 1
ATOM 2139 O O . GLU A 1 279 ? 16.290 -6.927 -32.142 1.00 92.31 279 GLU A O 1
ATOM 2144 N N . ARG A 1 280 ? 18.067 -7.239 -30.806 1.00 93.25 280 ARG A N 1
ATOM 2145 C CA . ARG A 1 280 ? 17.392 -8.187 -29.907 1.00 93.25 280 ARG A CA 1
ATOM 2146 C C . ARG A 1 280 ? 16.328 -7.497 -29.061 1.00 93.25 280 ARG A C 1
ATOM 2148 O O . ARG A 1 280 ? 15.246 -8.053 -28.888 1.00 93.25 280 ARG A O 1
ATOM 2155 N N . LEU A 1 281 ? 16.611 -6.296 -28.566 1.00 95.62 281 LEU A N 1
ATOM 2156 C CA . LEU A 1 281 ? 15.661 -5.479 -27.816 1.00 95.62 281 LEU A CA 1
ATOM 2157 C C . LEU A 1 281 ? 14.492 -5.035 -28.697 1.00 95.62 281 LEU A C 1
ATOM 2159 O O . LEU A 1 281 ? 13.345 -5.140 -28.277 1.00 95.62 281 LEU A O 1
ATOM 2163 N N . GLU A 1 282 ? 14.746 -4.620 -29.937 1.00 95.62 282 GLU A N 1
ATOM 2164 C CA . GLU A 1 282 ? 13.676 -4.282 -30.880 1.00 95.62 282 GLU A CA 1
ATOM 2165 C C . GLU A 1 282 ? 12.790 -5.488 -31.194 1.00 95.62 282 GLU A C 1
ATOM 2167 O O . GLU A 1 282 ? 11.563 -5.374 -31.235 1.00 95.62 282 GLU A O 1
ATOM 2172 N N . ARG A 1 283 ? 13.395 -6.669 -31.375 1.00 96.44 283 ARG A N 1
ATOM 2173 C CA . ARG A 1 283 ? 12.641 -7.912 -31.564 1.00 96.44 283 ARG A CA 1
ATOM 2174 C C . ARG A 1 283 ? 11.808 -8.254 -30.324 1.00 96.44 283 ARG A C 1
ATOM 2176 O O . ARG A 1 283 ? 10.626 -8.548 -30.462 1.00 96.44 283 ARG A O 1
ATOM 2183 N N . PHE A 1 284 ? 12.378 -8.128 -29.124 1.00 97.12 284 PHE A N 1
ATOM 2184 C CA . PHE A 1 284 ? 11.654 -8.292 -27.858 1.00 97.12 284 PHE A CA 1
ATOM 2185 C C . PHE A 1 284 ? 10.444 -7.352 -27.759 1.00 97.12 284 PHE A C 1
ATOM 2187 O O . PHE A 1 284 ? 9.353 -7.791 -27.386 1.00 97.12 284 PHE A O 1
ATOM 2194 N N . CYS A 1 285 ? 10.616 -6.078 -28.129 1.00 97.12 285 CYS A N 1
ATOM 2195 C CA . CYS A 1 285 ? 9.544 -5.085 -28.134 1.00 97.12 285 CYS A CA 1
ATOM 2196 C C . CYS A 1 285 ? 8.388 -5.462 -29.071 1.00 97.12 285 CYS A C 1
ATOM 2198 O O . CYS A 1 285 ? 7.241 -5.159 -28.756 1.00 97.12 285 CYS A O 1
ATOM 2200 N N . ARG A 1 286 ? 8.665 -6.141 -30.191 1.00 96.50 286 ARG A N 1
ATOM 2201 C CA . ARG A 1 286 ? 7.628 -6.610 -31.125 1.00 96.50 286 ARG A CA 1
ATOM 2202 C C . ARG A 1 286 ? 6.968 -7.916 -30.684 1.00 96.50 286 ARG A C 1
ATOM 2204 O O . ARG A 1 286 ? 5.755 -8.051 -30.796 1.00 96.50 286 ARG A O 1
ATOM 2211 N N . GLU A 1 287 ? 7.750 -8.881 -30.208 1.00 96.12 287 GLU A N 1
ATOM 2212 C CA . GLU A 1 287 ? 7.284 -10.264 -30.025 1.00 96.12 287 GLU A CA 1
ATOM 2213 C C . GLU A 1 287 ? 6.764 -10.565 -28.614 1.00 96.12 287 GLU A C 1
ATOM 2215 O O . GLU A 1 287 ? 5.862 -11.391 -28.445 1.00 96.12 287 GLU A O 1
ATOM 2220 N N . VAL A 1 288 ? 7.335 -9.921 -27.592 1.00 97.44 288 VAL A N 1
ATOM 2221 C CA . VAL A 1 288 ? 7.144 -10.314 -26.186 1.00 97.44 288 VAL A CA 1
ATOM 2222 C C . VAL A 1 288 ? 6.546 -9.193 -25.350 1.00 97.44 288 VAL A C 1
ATOM 2224 O O . VAL A 1 288 ? 5.603 -9.439 -24.599 1.00 97.44 288 VAL A O 1
ATOM 2227 N N . LEU A 1 289 ? 7.059 -7.967 -25.492 1.00 97.31 289 LEU A N 1
ATOM 2228 C CA . LEU A 1 289 ? 6.648 -6.817 -24.684 1.00 97.31 289 LEU A CA 1
ATOM 2229 C C . LEU A 1 289 ? 5.123 -6.598 -24.625 1.00 97.31 289 LEU A C 1
ATOM 2231 O O . LEU A 1 289 ? 4.640 -6.400 -23.511 1.00 97.31 289 LEU A O 1
ATOM 2235 N N . PRO A 1 290 ? 4.342 -6.719 -25.723 1.00 96.75 290 PRO A N 1
ATOM 2236 C CA . PRO A 1 290 ? 2.893 -6.486 -25.683 1.00 96.75 290 PRO A CA 1
ATOM 2237 C C . PRO A 1 290 ? 2.119 -7.445 -24.766 1.00 96.75 290 PRO A C 1
ATOM 2239 O O . PRO A 1 290 ? 0.976 -7.174 -24.411 1.00 96.75 290 PRO A O 1
ATOM 2242 N N . ARG A 1 291 ? 2.724 -8.580 -24.389 1.00 95.69 291 ARG A N 1
ATOM 2243 C CA . ARG A 1 291 ? 2.131 -9.595 -23.503 1.00 95.69 291 ARG A CA 1
ATOM 2244 C C . ARG A 1 291 ? 2.607 -9.470 -22.056 1.00 95.69 291 ARG A C 1
ATOM 2246 O O . ARG A 1 291 ? 2.171 -10.245 -21.210 1.00 95.69 291 ARG A O 1
ATOM 2253 N N . LEU A 1 292 ? 3.543 -8.563 -21.770 1.00 95.25 292 LEU A N 1
ATOM 2254 C CA . LEU A 1 292 ? 4.088 -8.423 -20.426 1.00 95.25 292 LEU A CA 1
ATOM 2255 C C . LEU A 1 292 ? 3.155 -7.621 -19.530 1.00 95.25 292 LEU A C 1
ATOM 2257 O O . LEU A 1 292 ? 2.819 -6.473 -19.816 1.00 95.25 292 LEU A O 1
ATOM 2261 N N . GLU A 1 293 ? 2.847 -8.220 -18.388 1.00 92.69 293 GLU A N 1
ATOM 2262 C CA . GLU A 1 293 ? 2.205 -7.578 -17.249 1.00 92.69 293 GLU A CA 1
ATOM 2263 C C . GLU A 1 293 ? 3.184 -7.476 -16.078 1.00 92.69 293 GLU A C 1
ATOM 2265 O O . GLU A 1 293 ? 4.310 -7.982 -16.120 1.00 92.69 293 GLU A O 1
ATOM 2270 N N . ASP A 1 294 ? 2.770 -6.820 -15.000 1.00 93.00 294 ASP A N 1
ATOM 2271 C CA . ASP A 1 294 ? 3.562 -6.837 -13.779 1.00 93.00 294 ASP A CA 1
ATOM 2272 C C . ASP A 1 294 ? 3.561 -8.228 -13.139 1.00 93.00 294 ASP A C 1
ATOM 2274 O O . ASP A 1 294 ? 2.539 -8.920 -13.134 1.00 93.00 294 ASP A O 1
ATOM 2278 N N . PRO A 1 295 ? 4.697 -8.652 -12.568 1.00 94.31 295 PRO A N 1
ATOM 2279 C CA . PRO A 1 295 ? 5.907 -7.867 -12.272 1.00 94.31 295 PRO A CA 1
ATOM 2280 C C . PRO A 1 295 ? 6.941 -7.806 -13.416 1.00 94.31 295 PRO A C 1
ATOM 2282 O O . PRO A 1 295 ? 7.936 -7.091 -13.307 1.00 94.31 295 PRO A O 1
ATOM 2285 N N . GLN A 1 296 ? 6.727 -8.528 -14.520 1.00 95.31 296 GLN A N 1
ATOM 2286 C CA . GLN A 1 296 ? 7.681 -8.616 -15.636 1.00 95.31 296 GLN A CA 1
ATOM 2287 C C . GLN A 1 296 ? 7.879 -7.272 -16.337 1.00 95.31 296 GLN A C 1
ATOM 2289 O O . GLN A 1 296 ? 9.007 -6.886 -16.641 1.00 95.31 296 GLN A O 1
ATOM 2294 N N . LEU A 1 297 ? 6.785 -6.545 -16.563 1.00 95.25 297 LEU A N 1
ATOM 2295 C CA . LEU A 1 297 ? 6.827 -5.222 -17.174 1.00 95.25 297 LEU A CA 1
ATOM 2296 C C . LEU A 1 297 ? 7.576 -4.220 -16.283 1.00 95.25 297 LEU A C 1
ATOM 2298 O O . LEU A 1 297 ? 8.457 -3.520 -16.773 1.00 95.25 297 LEU A O 1
ATOM 2302 N N . TYR A 1 298 ? 7.318 -4.223 -14.972 1.00 94.06 298 TYR A N 1
ATOM 2303 C CA . TYR A 1 298 ? 8.081 -3.433 -13.997 1.00 94.06 298 TYR A CA 1
ATOM 2304 C C . TYR A 1 298 ? 9.595 -3.722 -14.046 1.00 94.06 298 TYR A C 1
ATOM 2306 O O . TYR A 1 298 ? 10.408 -2.795 -14.075 1.00 94.06 298 TYR A O 1
ATOM 2314 N N . ALA A 1 299 ? 9.997 -4.996 -14.110 1.00 94.19 299 ALA A N 1
ATOM 2315 C CA . ALA A 1 299 ? 11.410 -5.355 -14.237 1.00 94.19 299 ALA A CA 1
ATOM 2316 C C . ALA A 1 299 ? 12.022 -4.878 -15.563 1.00 94.19 299 ALA A C 1
ATOM 2318 O O . ALA A 1 299 ? 13.132 -4.342 -15.565 1.00 94.19 299 ALA A O 1
ATOM 2319 N N . ALA A 1 300 ? 11.303 -5.029 -16.680 1.00 95.19 300 ALA A N 1
ATOM 2320 C CA . ALA A 1 300 ? 11.756 -4.557 -17.987 1.00 95.19 300 ALA A CA 1
ATOM 2321 C C . ALA A 1 300 ? 11.956 -3.032 -18.005 1.00 95.19 300 ALA A C 1
ATOM 2323 O O . ALA A 1 300 ? 12.987 -2.561 -18.485 1.00 95.19 300 ALA A O 1
ATOM 2324 N N . GLU A 1 301 ? 11.027 -2.268 -17.421 1.00 94.44 301 GLU A N 1
ATOM 2325 C CA . GLU A 1 301 ? 11.158 -0.815 -17.266 1.00 94.44 301 GLU A CA 1
ATOM 2326 C C . GLU A 1 301 ? 12.414 -0.442 -16.482 1.00 94.44 301 GLU A C 1
ATOM 2328 O O . GLU A 1 301 ? 13.195 0.390 -16.940 1.00 94.44 301 GLU A O 1
ATOM 2333 N N . ARG A 1 302 ? 12.659 -1.086 -15.335 1.00 93.06 302 ARG A N 1
ATOM 2334 C CA . ARG A 1 302 ? 13.834 -0.785 -14.502 1.00 93.06 302 ARG A CA 1
ATOM 2335 C C . ARG A 1 302 ? 15.154 -1.162 -15.165 1.00 93.06 302 ARG A C 1
ATOM 2337 O O . ARG A 1 302 ? 16.110 -0.392 -15.080 1.00 93.06 302 ARG A O 1
ATOM 2344 N N . LEU A 1 303 ? 15.213 -2.318 -15.824 1.00 93.19 303 LEU A N 1
ATOM 2345 C CA . LEU A 1 303 ? 16.411 -2.769 -16.534 1.00 93.19 303 LEU A CA 1
ATOM 2346 C C . LEU A 1 303 ? 16.758 -1.832 -17.687 1.00 93.19 303 LEU A C 1
ATOM 2348 O O . LEU A 1 303 ? 17.922 -1.475 -17.857 1.00 93.19 303 LEU A O 1
ATOM 2352 N N . LEU A 1 304 ? 15.750 -1.411 -18.453 1.00 93.00 304 LEU A N 1
ATOM 2353 C CA . LEU A 1 304 ? 15.961 -0.535 -19.597 1.00 93.00 304 LEU A CA 1
ATOM 2354 C C . LEU A 1 304 ? 16.180 0.915 -19.178 1.00 93.00 304 LEU A C 1
ATOM 2356 O O . LEU A 1 304 ? 16.894 1.610 -19.894 1.00 93.00 304 LEU A O 1
ATOM 2360 N N . ALA A 1 305 ? 15.631 1.367 -18.042 1.00 91.06 305 ALA A N 1
ATOM 2361 C CA . ALA A 1 305 ? 15.862 2.698 -17.472 1.00 91.06 305 ALA A CA 1
ATOM 2362 C C . ALA A 1 305 ? 17.328 2.939 -17.070 1.00 91.06 305 ALA A C 1
ATOM 2364 O O . ALA A 1 305 ? 17.805 4.073 -17.149 1.00 91.06 305 ALA A O 1
ATOM 2365 N N . GLY A 1 306 ? 18.038 1.883 -16.664 1.00 86.69 306 GLY A N 1
ATOM 2366 C CA . GLY A 1 306 ? 19.444 1.947 -16.277 1.00 86.69 306 GLY A CA 1
ATOM 2367 C C . GLY A 1 306 ? 20.432 2.006 -17.454 1.00 86.69 306 GLY A C 1
ATOM 2368 O O . GLY A 1 306 ? 20.039 1.965 -18.622 1.00 86.69 306 GLY A O 1
ATOM 2369 N N . PRO A 1 307 ? 21.743 2.084 -17.158 1.00 86.44 307 PRO A N 1
ATOM 2370 C CA . PRO A 1 307 ? 22.792 2.029 -18.174 1.00 86.44 307 PRO A CA 1
ATOM 2371 C C . PRO A 1 307 ? 22.804 0.683 -18.912 1.00 86.44 307 PRO A C 1
ATOM 2373 O O . PRO A 1 307 ? 22.897 -0.368 -18.275 1.00 86.44 307 PRO A O 1
ATOM 2376 N N . LEU A 1 308 ? 22.802 0.709 -20.250 1.00 85.69 308 LEU A N 1
ATOM 2377 C CA . LEU A 1 308 ? 22.778 -0.504 -21.085 1.00 85.69 308 LEU A CA 1
ATOM 2378 C C . LEU A 1 308 ? 23.950 -1.451 -20.822 1.00 85.69 308 LEU A C 1
ATOM 2380 O O . LEU A 1 308 ? 23.766 -2.662 -20.857 1.00 85.69 308 LEU A O 1
ATOM 2384 N N . VAL A 1 309 ? 25.119 -0.920 -20.458 1.00 86.94 309 VAL A N 1
ATOM 2385 C CA . VAL A 1 309 ? 26.291 -1.726 -20.077 1.00 86.94 309 VAL A CA 1
ATOM 2386 C C . VAL A 1 309 ? 25.991 -2.698 -18.927 1.00 86.94 309 VAL A C 1
ATOM 2388 O O . VAL A 1 309 ? 26.514 -3.809 -18.905 1.00 86.94 309 VAL A O 1
ATOM 2391 N N . ARG A 1 310 ? 25.105 -2.328 -17.988 1.00 87.81 310 ARG A N 1
ATOM 2392 C CA . ARG A 1 310 ? 24.689 -3.229 -16.901 1.00 87.81 310 ARG A CA 1
ATOM 2393 C C . ARG A 1 310 ? 23.808 -4.358 -17.423 1.00 87.81 310 ARG A C 1
ATOM 2395 O O . ARG A 1 310 ? 23.973 -5.500 -17.004 1.00 87.81 310 ARG A O 1
ATOM 2402 N N . LEU A 1 311 ? 22.898 -4.046 -18.345 1.00 89.94 311 LEU A N 1
ATOM 2403 C CA . LEU A 1 311 ? 22.052 -5.046 -18.990 1.00 89.94 311 LEU A CA 1
ATOM 2404 C C . LEU A 1 311 ? 22.891 -6.010 -19.840 1.00 89.94 311 LEU A C 1
ATOM 2406 O O . LEU A 1 311 ? 22.693 -7.218 -19.762 1.00 89.94 311 LEU A O 1
ATOM 2410 N N . GLU A 1 312 ? 23.866 -5.500 -20.592 1.00 90.06 312 GLU A N 1
ATOM 2411 C CA . GLU A 1 312 ? 24.819 -6.319 -21.345 1.00 90.06 312 GLU A CA 1
ATOM 2412 C C . GLU A 1 312 ? 25.612 -7.247 -20.429 1.00 90.06 312 GLU A C 1
ATOM 2414 O O . GLU A 1 312 ? 25.647 -8.453 -20.673 1.00 90.06 312 GLU A O 1
ATOM 2419 N N . ALA A 1 313 ? 26.183 -6.719 -19.343 1.00 88.88 313 ALA A N 1
ATOM 2420 C CA . ALA A 1 313 ? 26.917 -7.523 -18.371 1.00 88.88 313 ALA A CA 1
ATOM 2421 C C . ALA A 1 313 ? 26.062 -8.676 -17.820 1.00 88.88 313 ALA A C 1
ATOM 2423 O O . ALA A 1 313 ? 26.533 -9.808 -17.765 1.00 88.88 313 ALA A O 1
ATOM 2424 N N . LEU A 1 314 ? 24.790 -8.426 -17.491 1.00 88.94 314 LEU A N 1
ATOM 2425 C CA . LEU A 1 314 ? 23.852 -9.462 -17.036 1.00 88.94 314 LEU A CA 1
ATOM 2426 C C . LEU A 1 314 ? 23.538 -10.500 -18.125 1.00 88.94 314 LEU A C 1
ATOM 2428 O O . LEU A 1 314 ? 23.531 -11.707 -17.871 1.00 88.94 314 LEU A O 1
ATOM 2432 N N . VAL A 1 315 ? 23.275 -10.053 -19.353 1.00 90.44 315 VAL A N 1
ATOM 2433 C CA . VAL A 1 315 ? 22.928 -10.940 -20.475 1.00 90.44 315 VAL A CA 1
ATOM 2434 C C . VAL A 1 315 ? 24.109 -11.826 -20.872 1.00 90.44 315 VAL A C 1
ATOM 2436 O O . VAL A 1 315 ? 23.905 -12.991 -21.210 1.00 90.44 315 VAL A O 1
ATOM 2439 N N . PHE A 1 316 ? 25.335 -11.312 -20.815 1.00 90.19 316 PHE A N 1
ATOM 2440 C CA . PHE A 1 316 ? 26.538 -12.046 -21.215 1.00 90.19 316 PHE A CA 1
ATOM 2441 C C . PHE A 1 316 ? 27.283 -12.713 -20.052 1.00 90.19 316 PHE A C 1
ATOM 2443 O O . PHE A 1 316 ? 28.248 -13.435 -20.295 1.00 90.19 316 PHE A O 1
ATOM 2450 N N . ALA A 1 317 ? 26.848 -12.522 -18.803 1.00 88.12 317 ALA A N 1
ATOM 2451 C CA . ALA A 1 317 ? 27.444 -13.191 -17.652 1.00 88.12 317 ALA A CA 1
ATOM 2452 C C . ALA A 1 317 ? 27.391 -14.720 -17.808 1.00 88.12 317 ALA A C 1
ATOM 2454 O O . ALA A 1 317 ? 26.337 -15.283 -18.132 1.00 88.12 317 ALA A O 1
ATOM 2455 N N . ALA A 1 318 ? 28.517 -15.384 -17.522 1.00 83.75 318 ALA A N 1
ATOM 2456 C CA . ALA A 1 318 ? 28.620 -16.844 -17.529 1.00 83.75 318 ALA A CA 1
ATOM 2457 C C . ALA A 1 318 ? 27.621 -17.474 -16.546 1.00 83.75 318 ALA A C 1
ATOM 2459 O O . ALA A 1 318 ? 26.875 -18.377 -16.912 1.00 83.75 318 ALA A O 1
ATOM 2460 N N . ASN A 1 319 ? 27.539 -16.907 -15.340 1.00 84.44 319 ASN A N 1
ATOM 2461 C CA . ASN A 1 319 ? 26.579 -17.290 -14.314 1.00 84.44 319 ASN A CA 1
ATOM 2462 C C . ASN A 1 319 ? 25.551 -16.172 -14.141 1.00 84.44 319 ASN A C 1
ATOM 2464 O O . ASN A 1 319 ? 25.909 -15.045 -13.800 1.00 84.44 319 ASN A O 1
ATOM 2468 N N . LEU A 1 320 ? 24.280 -16.491 -14.381 1.00 81.69 320 LEU A N 1
ATOM 2469 C CA . LEU A 1 320 ? 23.166 -15.605 -14.069 1.00 81.69 320 LEU A CA 1
ATOM 2470 C C . LEU A 1 320 ? 22.606 -16.003 -12.697 1.00 81.69 320 LEU A C 1
ATOM 2472 O O . LEU A 1 320 ? 22.349 -17.193 -12.499 1.00 81.69 320 LEU A O 1
ATOM 2476 N N . PRO A 1 321 ? 22.388 -15.058 -11.768 1.00 77.38 321 PRO A N 1
ATOM 2477 C CA . PRO A 1 321 ? 21.656 -15.361 -10.545 1.00 77.38 321 PRO A CA 1
ATOM 2478 C C . PRO A 1 321 ? 20.296 -15.995 -10.878 1.00 77.38 321 PRO A C 1
ATOM 2480 O O . PRO A 1 321 ? 19.638 -15.595 -11.842 1.00 77.38 321 PRO A O 1
ATOM 2483 N N . ALA A 1 322 ? 19.888 -17.009 -10.108 1.00 73.81 322 ALA A N 1
ATOM 2484 C CA . ALA A 1 322 ? 18.676 -17.791 -10.380 1.00 73.81 322 ALA A CA 1
ATOM 2485 C C . ALA A 1 322 ? 17.408 -16.921 -10.455 1.00 73.81 322 ALA A C 1
ATOM 2487 O O . ALA A 1 322 ? 16.502 -17.191 -11.238 1.00 73.81 322 ALA A O 1
ATOM 2488 N N . SER A 1 323 ? 17.381 -15.848 -9.681 1.00 67.56 323 SER A N 1
ATOM 2489 C CA . SER A 1 323 ? 16.308 -14.866 -9.579 1.00 67.56 323 SER A CA 1
ATOM 2490 C C . SER A 1 323 ? 16.163 -14.022 -10.867 1.00 67.56 323 SER A C 1
ATOM 2492 O O . SER A 1 323 ? 15.073 -13.963 -11.446 1.00 67.56 323 SER A O 1
ATOM 2494 N N . PHE A 1 324 ? 17.265 -13.585 -11.498 1.00 83.44 324 PHE A N 1
ATOM 2495 C CA . PHE A 1 324 ? 17.220 -12.960 -12.834 1.00 83.44 324 PHE A CA 1
ATOM 2496 C C . PHE A 1 324 ? 16.747 -13.918 -13.942 1.00 83.44 324 PHE A C 1
ATOM 2498 O O . PHE A 1 324 ? 16.269 -13.459 -14.985 1.00 83.44 324 PHE A O 1
ATOM 2505 N N . ALA A 1 325 ? 16.859 -15.239 -13.753 1.00 79.19 325 ALA A N 1
ATOM 2506 C CA . ALA A 1 325 ? 16.382 -16.223 -14.731 1.00 79.19 325 ALA A CA 1
ATOM 2507 C C . ALA A 1 325 ? 14.847 -16.224 -14.866 1.00 79.19 325 ALA A C 1
ATOM 2509 O O . ALA A 1 325 ? 14.319 -16.627 -15.909 1.00 79.19 325 ALA A O 1
ATOM 2510 N N . GLY A 1 326 ? 14.138 -15.734 -13.842 1.00 86.00 326 GLY A N 1
ATOM 2511 C CA . GLY A 1 326 ? 12.692 -15.519 -13.865 1.00 86.00 326 GLY A CA 1
ATOM 2512 C C . GLY A 1 326 ? 12.260 -14.289 -14.669 1.00 86.00 326 GLY A C 1
ATOM 2513 O O . GLY A 1 326 ? 11.085 -14.182 -15.031 1.00 86.00 326 GLY A O 1
ATOM 2514 N N . ILE A 1 327 ? 13.181 -13.373 -14.994 1.00 93.19 327 ILE A N 1
ATOM 2515 C CA . ILE A 1 327 ? 12.869 -12.139 -15.723 1.00 93.19 327 ILE A CA 1
ATOM 2516 C C . ILE A 1 327 ? 12.848 -12.408 -17.230 1.00 93.19 327 ILE A C 1
ATOM 2518 O O . ILE A 1 327 ? 13.851 -12.761 -17.854 1.00 93.19 327 ILE A O 1
ATOM 2522 N N . THR A 1 328 ? 11.692 -12.167 -17.845 1.00 94.94 328 THR A N 1
ATOM 2523 C CA . THR A 1 328 ? 11.405 -12.512 -19.244 1.00 94.94 328 THR A CA 1
ATOM 2524 C C . THR A 1 328 ? 12.327 -11.785 -20.216 1.00 94.94 328 THR A C 1
ATOM 2526 O O . THR A 1 328 ? 12.816 -12.402 -21.158 1.00 94.94 328 THR A O 1
ATOM 2529 N N . LEU A 1 329 ? 12.619 -10.502 -19.969 1.00 95.56 329 LEU A N 1
ATOM 2530 C CA . LEU A 1 329 ? 13.564 -9.732 -20.782 1.00 95.56 329 LEU A CA 1
ATOM 2531 C C . LEU A 1 329 ? 14.952 -10.390 -20.803 1.00 95.56 329 LEU A C 1
ATOM 2533 O O . LEU A 1 329 ? 15.515 -10.612 -21.872 1.00 95.56 329 LEU A O 1
ATOM 2537 N N . ILE A 1 330 ? 15.487 -10.751 -19.634 1.00 93.94 330 ILE A N 1
ATOM 2538 C CA . ILE A 1 330 ? 16.810 -11.376 -19.523 1.00 93.94 330 ILE A CA 1
ATOM 2539 C C . ILE A 1 330 ? 16.816 -12.741 -20.206 1.00 93.94 330 ILE A C 1
ATOM 2541 O O . ILE A 1 330 ? 17.691 -13.013 -21.032 1.00 93.94 330 ILE A O 1
ATOM 2545 N N . LYS A 1 331 ? 15.814 -13.579 -19.916 1.00 92.94 331 LYS A N 1
ATOM 2546 C CA . LYS A 1 331 ? 15.659 -14.898 -20.537 1.00 92.94 331 LYS A CA 1
ATOM 2547 C C . LYS A 1 331 ? 15.635 -14.794 -22.061 1.00 92.94 331 LYS A C 1
ATOM 2549 O O . LYS A 1 331 ? 16.383 -15.501 -22.731 1.00 92.94 331 LYS A O 1
ATOM 2554 N N . TYR A 1 332 ? 14.841 -13.873 -22.597 1.00 94.69 332 TYR A N 1
ATOM 2555 C CA . TYR A 1 332 ? 14.724 -13.653 -24.033 1.00 94.69 332 TYR A CA 1
ATOM 2556 C C . TYR A 1 332 ? 16.060 -13.233 -24.665 1.00 94.69 332 TYR A C 1
ATOM 2558 O O . TYR A 1 332 ? 16.501 -13.836 -25.645 1.00 94.69 332 TYR A O 1
ATOM 2566 N N . LEU A 1 333 ? 16.753 -12.246 -24.088 1.00 93.19 333 LEU A N 1
ATOM 2567 C CA . LEU A 1 333 ? 18.029 -11.744 -24.621 1.00 93.19 333 LEU A CA 1
ATOM 2568 C C . LEU A 1 333 ? 19.158 -12.786 -24.572 1.00 93.19 333 LEU A C 1
ATOM 2570 O O . LEU A 1 333 ? 20.056 -12.756 -25.421 1.00 93.19 333 LEU A O 1
ATOM 2574 N N . ARG A 1 334 ? 19.114 -13.702 -23.594 1.00 91.06 334 ARG A N 1
ATOM 2575 C CA . ARG A 1 334 ? 20.060 -14.821 -23.460 1.00 91.06 334 ARG A CA 1
ATOM 2576 C C . ARG A 1 334 ? 19.757 -15.968 -24.423 1.00 91.06 334 ARG A C 1
ATOM 2578 O O . ARG A 1 334 ? 20.686 -16.541 -24.977 1.00 91.06 334 ARG A O 1
ATOM 2585 N N . GLN A 1 335 ? 18.483 -16.291 -24.648 1.00 88.88 335 GLN A N 1
ATOM 2586 C CA . GLN A 1 335 ? 18.072 -17.362 -25.568 1.00 88.88 335 GLN A CA 1
ATOM 2587 C C . GLN A 1 335 ? 18.246 -16.982 -27.040 1.00 88.88 335 GLN A C 1
ATOM 2589 O O . GLN A 1 335 ? 18.497 -17.843 -27.874 1.00 88.88 335 GLN A O 1
ATOM 2594 N N . THR A 1 336 ? 18.143 -15.693 -27.360 1.00 81.56 336 THR A N 1
ATOM 2595 C CA . THR A 1 336 ? 18.302 -15.166 -28.724 1.00 81.56 336 THR A CA 1
ATOM 2596 C C . THR A 1 336 ? 19.752 -14.811 -29.072 1.00 81.56 336 THR A C 1
ATOM 2598 O O . THR A 1 336 ? 19.993 -14.043 -30.003 1.00 81.56 336 THR A O 1
ATOM 2601 N N . GLN A 1 337 ? 20.741 -15.360 -28.353 1.00 65.88 337 GLN A N 1
ATOM 2602 C CA . GLN A 1 337 ? 22.132 -15.325 -28.812 1.00 65.88 337 GLN A CA 1
ATOM 2603 C C . GLN A 1 337 ? 22.232 -16.091 -30.140 1.00 65.88 337 GLN A C 1
ATOM 2605 O O . GLN A 1 337 ? 21.953 -17.286 -30.189 1.00 65.88 337 GLN A O 1
ATOM 2610 N N . SER A 1 338 ? 22.580 -15.401 -31.230 1.00 49.31 338 SER A N 1
ATOM 2611 C CA . SER A 1 338 ? 22.698 -16.025 -32.552 1.00 49.31 338 SER A CA 1
ATOM 2612 C C . SER A 1 338 ? 23.631 -17.246 -32.529 1.00 49.31 338 SER A C 1
ATOM 2614 O O . SER A 1 338 ? 24.706 -17.171 -31.926 1.00 49.31 338 SER A O 1
ATOM 2616 N N . PRO A 1 339 ? 23.305 -18.337 -33.251 1.00 45.50 339 PRO A N 1
ATOM 2617 C CA . PRO A 1 339 ? 24.288 -19.352 -33.599 1.00 45.50 339 PRO A CA 1
ATOM 2618 C C . PRO A 1 339 ? 25.292 -18.713 -34.566 1.00 45.50 339 PRO A C 1
ATOM 2620 O O . PRO A 1 339 ? 24.968 -18.401 -35.708 1.00 45.50 339 PRO A O 1
ATOM 2623 N N . GLY A 1 340 ? 26.501 -18.448 -34.075 1.00 40.53 340 GLY A N 1
ATOM 2624 C CA . GLY A 1 340 ? 27.496 -17.631 -34.768 1.00 40.53 340 GLY A CA 1
ATOM 2625 C C . GLY A 1 340 ? 28.917 -18.168 -34.656 1.00 40.53 340 GLY A C 1
ATOM 2626 O O . GLY A 1 340 ? 29.821 -17.412 -34.329 1.00 40.53 340 GLY A O 1
ATOM 2627 N N . ARG A 1 341 ? 29.104 -19.468 -34.905 1.00 35.97 341 ARG A N 1
ATOM 2628 C CA . ARG A 1 341 ? 30.261 -20.044 -35.614 1.00 35.97 341 ARG A CA 1
ATOM 2629 C C . ARG A 1 341 ? 29.870 -21.456 -36.037 1.00 35.97 341 ARG A C 1
ATOM 2631 O O . ARG A 1 341 ? 29.889 -22.388 -35.241 1.00 35.97 341 ARG A O 1
ATOM 2638 N N . SER A 1 342 ? 29.472 -21.584 -37.299 1.00 38.16 342 SER A N 1
ATOM 2639 C CA . SER A 1 342 ? 29.495 -22.850 -38.022 1.00 38.16 342 SER A CA 1
ATOM 2640 C C . SER A 1 342 ? 30.812 -23.561 -37.715 1.00 38.16 342 SER A C 1
ATOM 2642 O O . SER A 1 342 ? 31.882 -23.001 -37.966 1.00 38.16 342 SER A O 1
ATOM 2644 N N . GLY A 1 343 ? 30.736 -24.765 -37.151 1.00 34.72 343 GLY A N 1
ATOM 2645 C CA . GLY A 1 343 ? 31.885 -25.649 -37.077 1.00 34.72 343 GLY A CA 1
ATOM 2646 C C . GLY A 1 343 ? 32.432 -25.833 -38.485 1.00 34.72 343 GLY A C 1
ATOM 2647 O O . GLY A 1 343 ? 31.739 -26.338 -39.367 1.00 34.72 343 GLY A O 1
ATOM 2648 N N . THR A 1 344 ? 33.658 -25.375 -38.708 1.00 34.16 344 THR A N 1
ATOM 2649 C CA . THR A 1 344 ? 34.455 -25.784 -39.857 1.00 34.16 344 THR A CA 1
ATOM 2650 C C . THR A 1 344 ? 34.450 -27.315 -39.872 1.00 34.16 344 THR A C 1
ATOM 2652 O O . THR A 1 344 ? 34.784 -27.910 -38.843 1.00 34.16 344 THR A O 1
ATOM 2655 N N . PRO A 1 345 ? 34.075 -27.989 -40.973 1.00 38.81 345 PRO A N 1
ATOM 2656 C CA . PRO A 1 345 ? 34.273 -29.422 -41.048 1.00 38.81 345 PRO A CA 1
ATOM 2657 C C . PRO A 1 345 ? 35.781 -29.647 -40.972 1.00 38.81 345 PRO A C 1
ATOM 2659 O O . PRO A 1 345 ? 36.528 -29.149 -41.817 1.00 38.81 345 PRO A O 1
ATOM 2662 N N . LEU A 1 346 ? 36.233 -30.362 -39.944 1.00 38.78 346 LEU A N 1
ATOM 2663 C CA . LEU A 1 346 ? 37.570 -30.938 -39.913 1.00 38.78 346 LEU A CA 1
ATOM 2664 C C . LEU A 1 346 ? 37.715 -31.801 -41.171 1.00 38.78 346 LEU A C 1
ATOM 2666 O O . LEU A 1 346 ? 37.206 -32.920 -41.243 1.00 38.78 346 LEU A O 1
ATOM 2670 N N . ARG A 1 347 ? 38.383 -31.249 -42.189 1.00 37.16 347 ARG A N 1
ATOM 2671 C CA . ARG A 1 347 ? 38.943 -32.023 -43.292 1.00 37.16 347 ARG A CA 1
ATOM 2672 C C . ARG A 1 347 ? 39.867 -33.064 -42.669 1.00 37.16 347 ARG A C 1
ATOM 2674 O O . ARG A 1 347 ? 40.873 -32.710 -42.061 1.00 37.16 347 ARG A O 1
ATOM 2681 N N . ARG A 1 348 ? 39.527 -34.340 -42.840 1.00 43.91 348 ARG A N 1
ATOM 2682 C CA . ARG A 1 348 ? 40.493 -35.432 -42.722 1.00 43.91 348 ARG A CA 1
ATOM 2683 C C . ARG A 1 348 ? 41.523 -35.255 -43.844 1.00 43.91 348 ARG A C 1
ATOM 2685 O O . ARG A 1 348 ? 41.181 -35.428 -45.009 1.00 43.91 348 ARG A O 1
ATOM 2692 N N . ALA A 1 349 ? 42.742 -34.870 -43.489 1.00 42.22 349 ALA A N 1
ATOM 2693 C CA . ALA A 1 349 ? 43.946 -35.373 -44.146 1.00 42.22 349 ALA A CA 1
ATOM 2694 C C . ALA A 1 349 ? 44.348 -36.605 -43.312 1.00 42.22 349 ALA A C 1
ATOM 2696 O O . ALA A 1 349 ? 44.291 -36.533 -42.086 1.00 42.22 349 ALA A O 1
ATOM 2697 N N . GLY A 1 350 ? 44.511 -37.793 -43.885 1.00 41.00 350 GLY A N 1
ATOM 2698 C CA . GLY A 1 350 ? 45.455 -38.078 -44.956 1.00 41.00 350 GLY A CA 1
ATOM 2699 C C . GLY A 1 350 ? 46.646 -38.718 -44.275 1.00 41.00 350 GLY A C 1
ATOM 2700 O O . GLY A 1 350 ? 47.442 -37.929 -43.727 1.00 41.00 350 GLY A O 1
#

Sequence (350 aa):
MLGPKTGPRLAVSLESAALLPGLGIGETVDLSHLADRVIEGGAEGVMIHLTSDHGLISDEDLARVAAVCSERQRDFCLRVTTAFDHVERARHLKADRIYLGREAKAAQWTSTSLFLKSHIGHIQKVQKTLKDSDIALFVTLEPTLEAAEQALRYGLFTVELDMSHLAASLHSPDIDRAFDALSHVLSLGRYLNRHGVEVHLGGGLRPADLRVLARSGSFRQFNIGRRLMPEALNDGLSAAVKTLRECMSRAGRGDDAPVERHKRLAERVAGMGDTRLKERLERFCREVLPRLEDPQLYAAERLLAGPLVRLEALVFAANLPASFAGITLIKYLRQTQSPGRSGTPLRRAG

pLDDT: mean 88.11, std 14.4, range [27.16, 98.31]

Nearest PDB structures (foldseek):
  1ho1-assembly1_C  TM=8.832E-01  e=2.007E-12  Escherichia coli
  3f4n-assembly2_C  TM=8.808E-01  e=2.844E-12  Yersinia pestis
  3gk0-assembly1_A  TM=9.029E-01  e=8.950E-12  Burkholderia pseudomallei 1710b
  1ixq-assembly1_C  TM=9.188E-01  e=1.628E-11  Escherichia coli
  5dlc-assembly2_D  TM=8.983E-01  e=2.960E-11  Pseudomonas aeruginosa

InterPro domains:
  IPR004569 Pyridoxal phosphate (active vitamin B6) biosynthesis PdxJ [PF03740] (9-248)
  IPR004569 Pyridoxal phosphate (active vitamin B6) biosynthesis PdxJ [PTHR30456] (18-251)
  IPR013785 Aldolase-type TIM barrel [G3DSA:3.20.20.70] (3-254)
  IPR036130 Pyridoxine 5'-phosphate synthase [SSF63892] (9-250)